Protein AF-A0A352DUD3-F1 (afdb_monomer)

Sequence (266 aa):
MLQCSGSPACMTRHDRGSGRDRESGGAMSRIIPSRPWTTSKLDDCAGHGPGSGAELFLVEGDSAAAAVGRVRDACMQAVLPMQGKPLNTTRASRRKVVEHPFFGPLTEALGTGLATDCEPRRSRYDRVLVLTDPDADGIHCGYLVLLFFHRWLRPLLDAGLVEVVRPPWGEVVIEGELLLAFSEPELAALATRARGGGGTVRRFRGLAALDADLLRETCIDPTTRRTERVSTADVAAMIELIGAVQPGQRDADHAPARAGRPARPG

Nearest PDB structures (foldseek):
  7ugw-assembly1_B  TM=8.507E-01  e=1.960E-21  Mycobacterium tuberculosis H37Rv
  9foy-assembly1_A  TM=8.151E-01  e=5.052E-21  Mycobacterium tuberculosis H37Rv
  2xcr-assembly2_S  TM=8.249E-01  e=3.467E-19  Staphylococcus aureus
  6z1a-assembly1_B  TM=9.384E-01  e=3.063E-17  Staphylococcus aureus
  5npk-assembly1_B  TM=9.160E-01  e=3.701E-17  Staphylococcus aureus subsp. aureus N315

Mean predicted aligned error: 12.09 Å

Structure (mmCIF, N/CA/C/O backbone):
data_AF-A0A352DUD3-F1
#
_entry.id   AF-A0A352DUD3-F1
#
loop_
_atom_site.group_PDB
_atom_site.id
_atom_site.type_symbol
_atom_site.label_atom_id
_atom_site.label_alt_id
_atom_site.label_comp_id
_atom_site.label_asym_id
_atom_site.label_entity_id
_atom_site.label_seq_id
_atom_site.pdbx_PDB_ins_code
_atom_site.Cartn_x
_atom_site.Cartn_y
_atom_site.Cartn_z
_atom_site.occupancy
_atom_site.B_iso_or_equiv
_atom_site.auth_seq_id
_atom_site.auth_comp_id
_atom_site.auth_asym_id
_atom_site.auth_atom_id
_atom_site.pdbx_PDB_model_num
ATOM 1 N N . MET A 1 1 ? -13.235 -37.865 8.977 1.00 37.38 1 MET A N 1
ATOM 2 C CA . MET A 1 1 ? -14.089 -38.441 7.915 1.00 37.38 1 MET A CA 1
ATOM 3 C C . MET A 1 1 ? -14.910 -37.316 7.311 1.00 37.38 1 MET A C 1
ATOM 5 O O . MET A 1 1 ? -15.393 -36.506 8.086 1.00 37.38 1 MET A O 1
ATOM 9 N N . LEU A 1 2 ? -15.050 -37.337 5.978 1.00 30.38 2 LEU A N 1
ATOM 10 C CA . LEU A 1 2 ? -15.751 -36.394 5.087 1.00 30.38 2 LEU A CA 1
ATOM 11 C C . LEU A 1 2 ? -15.119 -34.995 4.960 1.00 30.38 2 LEU A C 1
ATOM 13 O O . LEU A 1 2 ? -14.809 -34.379 5.964 1.00 30.38 2 LEU A O 1
ATOM 17 N N . GLN A 1 3 ? -14.951 -34.376 3.791 1.00 28.11 3 GLN A N 1
ATOM 18 C CA . GLN A 1 3 ? -14.850 -34.785 2.380 1.00 28.11 3 GLN A CA 1
ATOM 19 C C . GLN A 1 3 ? -14.601 -33.457 1.634 1.00 28.11 3 GLN A C 1
ATOM 21 O O . GLN A 1 3 ? -15.460 -32.583 1.663 1.00 28.11 3 GLN A O 1
ATOM 26 N N . CYS A 1 4 ? -13.443 -33.278 0.994 1.00 27.81 4 CYS A N 1
ATOM 27 C CA . CYS A 1 4 ? -13.238 -32.192 0.030 1.00 27.81 4 CYS A CA 1
ATOM 28 C C . CYS A 1 4 ? -13.632 -32.703 -1.363 1.00 27.81 4 CYS A C 1
ATOM 30 O O . CYS A 1 4 ? -12.884 -33.451 -1.987 1.00 27.81 4 CYS A O 1
ATOM 32 N N . SER A 1 5 ? -14.811 -32.316 -1.838 1.00 34.12 5 SER A N 1
ATOM 33 C CA . SER A 1 5 ? -15.170 -32.244 -3.262 1.00 34.12 5 SER A CA 1
ATOM 34 C C . SER A 1 5 ? -14.888 -30.810 -3.724 1.00 34.12 5 SER A C 1
ATOM 36 O O . SER A 1 5 ? -15.309 -29.887 -3.044 1.00 34.12 5 SER A O 1
ATOM 38 N N . GLY A 1 6 ? -14.223 -30.471 -4.818 1.00 31.22 6 GLY A N 1
ATOM 39 C CA . GLY A 1 6 ? -13.792 -31.195 -5.999 1.00 31.22 6 GLY A CA 1
ATOM 40 C C . GLY A 1 6 ? -13.763 -30.159 -7.129 1.00 31.22 6 GLY A C 1
ATOM 41 O O . GLY A 1 6 ? -14.800 -29.611 -7.486 1.00 31.22 6 GLY A O 1
ATOM 42 N N . SER A 1 7 ? -12.588 -29.861 -7.678 1.00 31.81 7 SER A N 1
ATOM 43 C CA . SER A 1 7 ? -12.440 -29.349 -9.046 1.00 31.81 7 SER A CA 1
ATOM 44 C C . SER A 1 7 ? -11.050 -29.723 -9.570 1.00 31.81 7 SER A C 1
ATOM 46 O O . SER A 1 7 ? -10.068 -29.523 -8.852 1.00 31.81 7 SER A O 1
ATOM 48 N N . PRO A 1 8 ? -10.948 -30.344 -10.760 1.00 37.34 8 PRO A N 1
ATOM 49 C CA . PRO A 1 8 ? -9.723 -30.981 -11.219 1.00 37.34 8 PRO A CA 1
ATOM 50 C C . PRO A 1 8 ? -8.966 -30.092 -12.211 1.00 37.34 8 PRO A C 1
ATOM 52 O O . PRO A 1 8 ? -9.575 -29.549 -13.125 1.00 37.34 8 PRO A O 1
ATOM 55 N N . ALA A 1 9 ? -7.641 -30.010 -12.069 1.00 31.45 9 ALA A N 1
ATOM 56 C CA . ALA A 1 9 ? -6.667 -30.156 -13.166 1.00 31.45 9 ALA A CA 1
ATOM 57 C C . ALA A 1 9 ? -5.274 -29.666 -12.735 1.00 31.45 9 ALA A C 1
ATOM 59 O O . ALA A 1 9 ? -4.759 -28.664 -13.216 1.00 31.45 9 ALA A O 1
ATOM 60 N N . CYS A 1 10 ? -4.619 -30.422 -11.859 1.00 30.09 10 CYS A N 1
ATOM 61 C CA . CYS A 1 10 ? -3.161 -30.482 -11.842 1.00 30.09 10 CYS A CA 1
ATOM 62 C C . CYS A 1 10 ? -2.785 -31.948 -11.624 1.00 30.09 10 CYS A C 1
ATOM 64 O O . CYS A 1 10 ? -2.616 -32.408 -10.499 1.00 30.09 10 CYS A O 1
ATOM 66 N N . MET A 1 11 ? -2.782 -32.726 -12.708 1.00 31.36 11 MET A N 1
ATOM 67 C CA . MET A 1 11 ? -2.233 -34.081 -12.710 1.00 31.36 11 MET A CA 1
ATOM 68 C C . MET A 1 11 ? -1.072 -34.126 -13.690 1.00 31.36 11 MET A C 1
ATOM 70 O O . MET A 1 11 ? -1.241 -34.067 -14.906 1.00 31.36 11 MET A O 1
ATOM 74 N N . THR A 1 12 ? 0.115 -34.248 -13.116 1.00 36.59 12 THR A N 1
ATOM 75 C CA . THR A 1 12 ? 1.342 -34.675 -13.768 1.00 36.59 12 THR A CA 1
ATOM 76 C C . THR A 1 12 ? 1.187 -36.114 -14.274 1.00 36.59 12 THR A C 1
ATOM 78 O O . THR A 1 12 ? 0.694 -36.991 -13.565 1.00 36.59 12 THR A O 1
ATOM 81 N N . ARG A 1 13 ? 1.618 -36.383 -15.512 1.00 30.27 13 ARG A N 1
ATOM 82 C CA . ARG A 1 13 ? 1.827 -37.747 -16.022 1.00 30.27 13 ARG A CA 1
ATOM 83 C C . ARG A 1 13 ? 3.253 -37.891 -16.549 1.00 30.27 13 ARG A C 1
ATOM 85 O O . ARG A 1 13 ? 3.640 -37.214 -17.495 1.00 30.27 13 ARG A O 1
ATOM 92 N N . HIS A 1 14 ? 3.993 -38.820 -15.951 1.00 30.09 14 HIS A N 1
ATOM 93 C CA . HIS A 1 14 ? 5.123 -39.527 -16.555 1.00 30.09 14 HIS A CA 1
ATOM 94 C C . HIS A 1 14 ? 4.596 -40.867 -17.101 1.00 30.09 14 HIS A C 1
ATOM 96 O O . HIS A 1 14 ? 3.912 -41.574 -16.368 1.00 30.09 14 HIS A O 1
ATOM 102 N N . ASP A 1 15 ? 4.857 -41.230 -18.360 1.00 31.34 15 ASP A N 1
ATOM 103 C CA . ASP A 1 15 ? 6.038 -42.011 -18.786 1.00 31.34 15 ASP A CA 1
ATOM 104 C C . ASP A 1 15 ? 5.853 -42.628 -20.204 1.00 31.34 15 ASP A C 1
ATOM 106 O O . ASP A 1 15 ? 4.768 -43.072 -20.566 1.00 31.34 15 ASP A O 1
ATOM 110 N N . ARG A 1 16 ? 6.969 -42.636 -20.950 1.00 32.47 16 ARG A N 1
ATOM 111 C CA . ARG A 1 16 ? 7.451 -43.461 -22.088 1.00 32.47 16 ARG A CA 1
ATOM 112 C C . ARG A 1 16 ? 6.567 -43.916 -23.275 1.00 32.47 16 ARG A C 1
ATOM 114 O O . ARG A 1 16 ? 5.628 -44.687 -23.138 1.00 32.47 16 ARG A O 1
ATOM 121 N N . GLY A 1 17 ? 7.082 -43.640 -24.486 1.00 27.89 17 GLY A N 1
ATOM 122 C CA . GLY A 1 17 ? 6.794 -44.383 -25.726 1.00 27.89 17 GLY A CA 1
ATOM 123 C C . GLY A 1 17 ? 7.500 -43.814 -26.970 1.00 27.89 17 GLY A C 1
ATOM 124 O O . GLY A 1 17 ? 7.268 -42.675 -27.347 1.00 27.89 17 GLY A O 1
ATOM 125 N N . SER A 1 18 ? 8.382 -44.604 -27.585 1.00 33.09 18 SER A N 1
ATOM 126 C CA . SER A 1 18 ? 9.250 -44.309 -28.739 1.00 33.09 18 SER A CA 1
ATOM 127 C C . SER A 1 18 ? 8.544 -44.266 -30.105 1.00 33.09 18 SER A C 1
ATOM 129 O O . SER A 1 18 ? 7.707 -45.121 -30.375 1.00 33.09 18 SER A O 1
ATOM 131 N N . GLY A 1 19 ? 9.017 -43.414 -31.023 1.00 28.88 19 GLY A N 1
ATOM 132 C CA . GLY A 1 19 ? 8.747 -43.527 -32.464 1.00 28.88 19 GLY A CA 1
ATOM 133 C C . GLY A 1 19 ? 9.292 -42.331 -33.252 1.00 28.88 19 GLY A C 1
ATOM 134 O O . GLY A 1 19 ? 8.923 -41.196 -32.977 1.00 28.88 19 GLY A O 1
ATOM 135 N N . ARG A 1 20 ? 10.208 -42.583 -34.195 1.00 34.03 20 ARG A N 1
ATOM 136 C CA . ARG A 1 20 ? 10.695 -41.603 -35.183 1.00 34.03 20 ARG A CA 1
ATOM 137 C C . ARG A 1 20 ? 9.612 -41.391 -36.243 1.00 34.03 20 ARG A C 1
ATOM 139 O O . ARG A 1 20 ? 9.024 -42.380 -36.657 1.00 34.03 20 ARG A O 1
ATOM 146 N N . ASP A 1 21 ? 9.412 -40.152 -36.696 1.00 29.80 21 ASP A N 1
ATOM 147 C CA . ASP A 1 21 ? 9.541 -39.782 -38.116 1.00 29.80 21 ASP A CA 1
ATOM 148 C C . ASP A 1 21 ? 9.239 -38.291 -38.392 1.00 29.80 21 ASP A C 1
ATOM 150 O O . ASP A 1 21 ? 8.187 -37.770 -38.046 1.00 29.80 21 ASP A O 1
ATOM 154 N N . ARG A 1 22 ? 10.216 -37.681 -39.080 1.00 32.12 22 ARG A N 1
ATOM 155 C CA . ARG A 1 22 ? 10.186 -36.644 -40.134 1.00 32.12 22 ARG A CA 1
ATOM 156 C C . ARG A 1 22 ? 9.623 -35.232 -39.881 1.00 32.12 22 ARG A C 1
ATOM 158 O O . ARG A 1 22 ? 8.519 -34.998 -39.415 1.00 32.12 22 ARG A O 1
ATOM 165 N N . GLU A 1 23 ? 10.470 -34.294 -40.307 1.00 37.03 23 GLU A N 1
ATOM 166 C CA . GLU A 1 23 ? 10.391 -32.836 -40.276 1.00 37.03 23 GLU A CA 1
ATOM 167 C C . GLU A 1 23 ? 9.235 -32.248 -41.093 1.00 37.03 23 GLU A C 1
ATOM 169 O O . GLU A 1 23 ? 8.946 -32.732 -42.185 1.00 37.03 23 GLU A O 1
ATOM 174 N N . SER A 1 24 ? 8.677 -31.126 -40.615 1.00 33.19 24 SER A N 1
ATOM 175 C CA . SER A 1 24 ? 8.112 -30.033 -41.431 1.00 33.19 24 SER A CA 1
ATOM 176 C C . SER A 1 24 ? 7.820 -28.783 -40.575 1.00 33.19 24 SER A C 1
ATOM 178 O O . SER A 1 24 ? 6.844 -28.745 -39.835 1.00 33.19 24 SER A O 1
ATOM 180 N N . GLY A 1 25 ? 8.682 -27.763 -40.691 1.00 34.03 25 GLY A N 1
ATOM 181 C CA . GLY A 1 25 ? 8.365 -26.322 -40.614 1.00 34.03 25 GLY A CA 1
ATOM 182 C C . GLY A 1 25 ? 7.581 -25.767 -39.415 1.00 34.03 25 GLY A C 1
ATOM 183 O O . GLY A 1 25 ? 6.441 -25.342 -39.577 1.00 34.03 25 GLY A O 1
ATOM 184 N N . GLY A 1 26 ? 8.211 -25.666 -38.240 1.00 28.50 26 GLY A N 1
ATOM 185 C CA . GLY A 1 26 ? 7.644 -24.988 -37.068 1.00 28.50 26 GLY A CA 1
ATOM 186 C C . GLY A 1 26 ? 7.984 -23.494 -36.998 1.00 28.50 26 GLY A C 1
ATOM 187 O O . GLY A 1 26 ? 9.149 -23.124 -36.856 1.00 28.50 26 GLY A O 1
ATOM 188 N N . ALA A 1 27 ? 6.966 -22.628 -37.000 1.00 39.12 27 ALA A N 1
ATOM 189 C CA . ALA A 1 27 ? 7.086 -21.272 -36.470 1.00 39.12 27 ALA A CA 1
ATOM 190 C C . ALA A 1 27 ? 7.146 -21.364 -34.936 1.00 39.12 27 ALA A C 1
ATOM 192 O O . ALA A 1 27 ? 6.124 -21.443 -34.255 1.00 39.12 27 ALA A O 1
ATOM 193 N N . MET A 1 28 ? 8.361 -21.433 -34.387 1.00 32.41 28 MET A N 1
ATOM 194 C CA . MET A 1 28 ? 8.573 -21.493 -32.944 1.00 32.41 28 MET A CA 1
ATOM 195 C C . MET A 1 28 ? 8.180 -20.161 -32.298 1.00 32.41 28 MET A C 1
ATOM 197 O O . MET A 1 28 ? 8.925 -19.181 -32.350 1.00 32.41 28 MET A O 1
ATOM 201 N N . SER A 1 29 ? 7.015 -20.144 -31.646 1.00 40.97 29 SER A N 1
ATOM 202 C CA . SER A 1 29 ? 6.743 -19.217 -30.550 1.00 40.97 29 SER A CA 1
ATOM 203 C C . SER A 1 29 ? 7.913 -19.305 -29.570 1.00 40.97 29 SER A C 1
ATOM 205 O O . SER A 1 29 ? 8.196 -20.374 -29.022 1.00 40.97 29 SER A O 1
ATOM 207 N N . ARG A 1 30 ? 8.652 -18.203 -29.405 1.00 32.22 30 ARG A N 1
ATOM 208 C CA . ARG A 1 30 ? 9.702 -18.091 -28.391 1.00 32.22 30 ARG A CA 1
ATOM 209 C C . ARG A 1 30 ? 9.032 -18.161 -27.023 1.00 32.22 30 ARG A C 1
ATOM 211 O O . ARG A 1 30 ? 8.645 -17.141 -26.462 1.00 32.22 30 ARG A O 1
ATOM 218 N N . ILE A 1 31 ? 8.918 -19.372 -26.490 1.00 42.06 31 ILE A N 1
ATOM 219 C CA . ILE A 1 31 ? 8.704 -19.607 -25.068 1.00 42.06 31 ILE A CA 1
ATOM 220 C C . ILE A 1 31 ? 9.912 -18.983 -24.369 1.00 42.06 31 ILE A C 1
ATOM 222 O O . ILE A 1 31 ? 11.031 -19.488 -24.462 1.00 42.06 31 ILE A O 1
ATOM 226 N N . ILE A 1 32 ? 9.699 -17.824 -23.750 1.00 44.66 32 ILE A N 1
ATOM 227 C CA . ILE A 1 32 ? 10.694 -17.191 -22.891 1.00 44.66 32 ILE A CA 1
ATOM 228 C C . ILE A 1 32 ? 10.876 -18.147 -21.705 1.00 44.66 32 ILE A C 1
ATOM 230 O O . ILE A 1 32 ? 9.897 -18.410 -21.005 1.00 44.66 32 ILE A O 1
ATOM 234 N N . PRO A 1 33 ? 12.074 -18.709 -21.471 1.00 33.22 33 PRO A N 1
ATOM 235 C CA . PRO A 1 33 ? 12.280 -19.592 -20.335 1.00 33.22 33 PRO A CA 1
ATOM 236 C C . PRO A 1 33 ? 12.069 -18.794 -19.044 1.00 33.22 33 PRO A C 1
ATOM 238 O O . PRO A 1 33 ? 12.743 -17.788 -18.809 1.00 33.22 33 PRO A O 1
ATOM 241 N N . SER A 1 34 ? 11.123 -19.237 -18.214 1.00 43.16 34 SER A N 1
ATOM 242 C CA . SER A 1 34 ? 10.864 -18.685 -16.887 1.00 43.16 34 SER A CA 1
ATOM 243 C C . SER A 1 34 ? 12.073 -18.958 -15.995 1.00 43.16 34 SER A C 1
ATOM 245 O O . SER A 1 34 ? 12.199 -20.028 -15.397 1.00 43.16 34 SER A O 1
ATOM 247 N N . ARG A 1 35 ? 13.002 -18.002 -15.919 1.00 39.72 35 ARG A N 1
ATOM 248 C CA . ARG A 1 35 ? 13.958 -17.965 -14.810 1.00 39.72 35 ARG A CA 1
ATOM 249 C C . ARG A 1 35 ? 13.141 -17.939 -13.510 1.00 39.72 35 ARG A C 1
ATOM 251 O O . ARG A 1 35 ? 12.201 -17.148 -13.446 1.00 39.72 35 ARG A O 1
ATOM 258 N N . PRO A 1 36 ? 13.457 -18.758 -12.492 1.00 41.94 36 PRO A N 1
ATOM 259 C CA . PRO A 1 36 ? 12.865 -18.560 -11.178 1.00 41.94 36 PRO A CA 1
ATOM 260 C C . PRO A 1 36 ? 13.246 -17.151 -10.715 1.00 41.94 36 PRO A C 1
ATOM 262 O O . PRO A 1 36 ? 14.429 -16.823 -10.596 1.00 41.94 36 PRO A O 1
ATOM 265 N N . TRP A 1 37 ? 12.241 -16.293 -10.554 1.00 45.12 37 TRP A N 1
ATOM 266 C CA . TRP A 1 37 ? 12.391 -14.905 -10.132 1.00 45.12 37 TRP A CA 1
ATOM 267 C C . TRP A 1 37 ? 12.740 -14.883 -8.646 1.00 45.12 37 TRP A C 1
ATOM 269 O O . TRP A 1 37 ? 11.889 -14.653 -7.799 1.00 45.12 37 TRP A O 1
ATOM 279 N N . THR A 1 38 ? 13.987 -15.170 -8.286 1.00 42.00 38 THR A N 1
ATOM 280 C CA . THR A 1 38 ? 14.425 -15.072 -6.890 1.00 42.00 38 THR A CA 1
ATOM 281 C C . THR A 1 38 ? 14.788 -13.626 -6.560 1.00 42.00 38 THR A C 1
ATOM 283 O O . THR A 1 38 ? 15.932 -13.326 -6.224 1.00 42.00 38 THR A O 1
ATOM 286 N N . THR A 1 39 ? 13.821 -12.711 -6.650 1.00 60.28 39 THR A N 1
ATOM 287 C CA . THR A 1 39 ? 13.878 -11.486 -5.847 1.00 60.28 39 THR A CA 1
ATOM 288 C C . THR A 1 39 ? 13.728 -11.953 -4.404 1.00 60.28 39 THR A C 1
ATOM 290 O O . THR A 1 39 ? 12.652 -12.407 -4.026 1.00 60.28 39 THR A O 1
ATOM 293 N N . SER A 1 40 ? 14.804 -11.929 -3.617 1.00 65.38 40 SER A N 1
ATOM 294 C CA . SER A 1 40 ? 14.940 -12.690 -2.358 1.00 65.38 40 SER A CA 1
ATOM 295 C C . SER A 1 40 ? 13.886 -12.424 -1.270 1.00 65.38 40 SER A C 1
ATOM 297 O O . SER A 1 40 ? 13.908 -13.097 -0.243 1.00 65.38 40 SER A O 1
ATOM 299 N N . LYS A 1 41 ? 12.973 -11.467 -1.475 1.00 85.56 41 LYS A N 1
ATOM 300 C CA . LYS A 1 41 ? 11.905 -11.098 -0.537 1.00 85.56 41 LYS A CA 1
ATOM 301 C C . LYS A 1 41 ? 10.491 -11.126 -1.116 1.00 85.56 41 LYS A C 1
ATOM 303 O O . LYS A 1 41 ? 9.553 -10.885 -0.368 1.00 85.56 41 LYS A O 1
ATOM 308 N N . LEU A 1 42 ? 10.326 -11.366 -2.416 1.00 94.88 42 LEU A N 1
ATOM 309 C CA . LEU A 1 42 ? 8.994 -11.484 -3.008 1.00 94.88 42 LEU A CA 1
ATOM 310 C C . LEU A 1 42 ? 8.382 -12.816 -2.577 1.00 94.88 42 LEU A C 1
ATOM 312 O O . LEU A 1 42 ? 8.920 -13.874 -2.902 1.00 94.88 42 LEU A O 1
ATOM 316 N N . ASP A 1 43 ? 7.255 -12.748 -1.883 1.00 95.75 43 ASP A N 1
ATOM 317 C CA . ASP A 1 43 ? 6.377 -13.889 -1.667 1.00 95.75 43 ASP A CA 1
ATOM 318 C C . ASP A 1 43 ? 5.353 -13.917 -2.810 1.00 95.75 43 ASP A C 1
ATOM 320 O O . ASP A 1 43 ? 4.320 -13.245 -2.780 1.00 95.75 43 ASP A O 1
ATOM 324 N N . ASP A 1 44 ? 5.722 -14.607 -3.888 1.00 95.69 44 ASP A N 1
ATOM 325 C CA . ASP A 1 44 ? 5.029 -14.556 -5.178 1.00 95.69 44 ASP A CA 1
ATOM 326 C C . ASP A 1 44 ? 3.677 -15.297 -5.158 1.00 95.69 44 ASP A C 1
ATOM 328 O O . ASP A 1 44 ? 3.379 -16.079 -4.245 1.00 95.69 44 ASP A O 1
ATOM 332 N N . CYS A 1 45 ? 2.840 -15.058 -6.166 1.00 95.56 45 CYS A N 1
ATOM 333 C CA . CYS A 1 45 ? 1.610 -15.814 -6.403 1.00 95.56 45 CYS A CA 1
ATOM 334 C C . CYS A 1 45 ? 1.765 -16.807 -7.565 1.00 95.56 45 CYS A C 1
ATOM 336 O O . CYS A 1 45 ? 2.690 -16.722 -8.373 1.00 95.56 45 CYS A O 1
ATOM 338 N N . ALA A 1 46 ? 0.875 -17.801 -7.629 1.00 93.56 46 ALA A N 1
ATOM 339 C CA . ALA A 1 46 ? 0.937 -18.837 -8.662 1.00 93.56 46 ALA A CA 1
ATOM 340 C C . ALA A 1 46 ? 0.462 -18.344 -10.043 1.00 93.56 46 ALA A C 1
ATOM 342 O O . ALA A 1 46 ? 0.973 -18.787 -11.071 1.00 93.56 46 ALA A O 1
ATOM 343 N N . GLY A 1 47 ? -0.538 -17.463 -10.069 1.00 92.25 47 GLY A N 1
ATOM 344 C CA . GLY A 1 47 ? -1.134 -16.888 -11.268 1.00 92.25 47 GLY A CA 1
ATOM 345 C C . GLY A 1 47 ? -0.526 -15.531 -11.602 1.00 92.25 47 GLY A C 1
ATOM 346 O O . GLY A 1 47 ? -0.415 -14.664 -10.744 1.00 92.25 47 GLY A O 1
ATOM 347 N N . HIS A 1 48 ? -0.149 -15.332 -12.863 1.00 88.94 48 HIS A N 1
ATOM 348 C CA . HIS A 1 48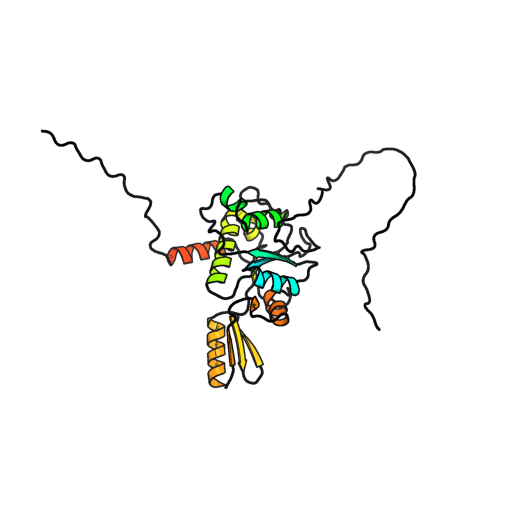 ? 0.455 -14.086 -13.326 1.00 88.94 48 HIS A CA 1
ATOM 349 C C . HIS A 1 48 ? 0.144 -13.806 -14.796 1.00 88.94 48 HIS A C 1
ATOM 351 O O . HIS A 1 48 ? -0.118 -14.717 -15.588 1.00 88.94 48 HIS A O 1
ATOM 357 N N . GLY A 1 49 ? 0.306 -12.544 -15.178 1.00 81.38 49 GLY A N 1
ATOM 358 C CA . GLY A 1 49 ? 0.202 -12.062 -16.549 1.00 81.38 49 GLY A CA 1
ATOM 359 C C . GLY A 1 49 ? -1.043 -11.205 -16.793 1.00 81.38 49 GLY A C 1
ATOM 360 O O . GLY A 1 49 ? -1.948 -11.181 -15.956 1.00 81.38 49 GLY A O 1
ATOM 361 N N . PRO A 1 50 ? -1.093 -10.494 -17.931 1.00 84.25 50 PRO A N 1
ATOM 362 C CA . PRO A 1 50 ? -2.162 -9.541 -18.207 1.00 84.25 50 PRO A CA 1
ATOM 363 C C . PRO A 1 50 ? -3.540 -10.205 -18.259 1.00 84.25 50 PRO A C 1
ATOM 365 O O . PRO A 1 50 ? -3.734 -11.181 -18.987 1.00 84.25 50 PRO A O 1
ATOM 368 N N . GLY A 1 51 ? -4.500 -9.649 -17.525 1.00 89.38 51 GLY A N 1
ATOM 369 C CA . GLY A 1 51 ? -5.878 -10.139 -17.451 1.00 89.38 51 GLY A CA 1
ATOM 370 C C . GLY A 1 51 ? -6.072 -11.363 -16.551 1.00 89.38 51 GLY A C 1
ATOM 371 O O . GLY A 1 51 ? -7.148 -11.958 -16.573 1.00 89.38 51 GLY A O 1
ATOM 372 N N . SER A 1 52 ? -5.056 -11.754 -15.778 1.00 92.88 52 SER A N 1
ATOM 373 C CA . SER A 1 52 ? -5.159 -12.847 -14.806 1.00 92.88 52 SER A CA 1
ATOM 374 C C . SER A 1 52 ? -5.968 -12.467 -13.563 1.00 92.88 52 SER A C 1
ATOM 376 O O . SER A 1 52 ? -6.536 -13.342 -12.921 1.00 92.88 52 SER A O 1
ATOM 378 N N . GLY A 1 53 ? -6.030 -11.181 -13.219 1.00 94.62 53 GLY A N 1
ATOM 379 C CA . GLY A 1 53 ? -6.500 -10.676 -11.932 1.00 94.62 53 GLY A CA 1
ATOM 380 C C . GLY A 1 53 ? -5.420 -10.676 -10.847 1.00 94.62 53 GLY A C 1
ATOM 381 O O . GLY A 1 53 ? -5.748 -10.466 -9.683 1.00 94.62 53 GLY A O 1
ATOM 382 N N . ALA A 1 54 ? -4.151 -10.929 -11.195 1.00 97.88 54 ALA A N 1
ATOM 383 C CA . ALA A 1 54 ? -3.069 -11.000 -10.219 1.00 97.88 54 ALA A CA 1
ATOM 384 C C . ALA A 1 54 ? -2.759 -9.636 -9.587 1.00 97.88 54 ALA A C 1
ATOM 386 O O . ALA A 1 54 ? -2.724 -8.604 -10.264 1.00 97.88 54 ALA A O 1
ATOM 387 N N . GLU A 1 55 ? -2.487 -9.644 -8.286 1.00 98.50 55 GLU A N 1
ATOM 388 C CA . GLU A 1 55 ? -2.287 -8.456 -7.459 1.00 98.50 55 GLU A CA 1
ATOM 389 C C . GLU A 1 55 ? -0.918 -8.518 -6.782 1.00 98.50 55 GLU A C 1
ATOM 391 O O . GLU A 1 55 ? -0.525 -9.570 -6.290 1.00 98.50 55 GLU A O 1
ATOM 396 N N . LEU A 1 56 ? -0.198 -7.400 -6.714 1.00 98.38 56 LEU A N 1
ATOM 397 C CA . LEU A 1 56 ? 1.043 -7.276 -5.948 1.00 98.38 56 LEU A CA 1
ATOM 398 C C . LEU A 1 56 ? 0.850 -6.291 -4.797 1.00 98.38 56 LEU A C 1
ATOM 400 O O . LEU A 1 56 ? 0.699 -5.095 -5.033 1.00 98.38 56 LEU A O 1
ATOM 404 N N . PHE A 1 57 ? 0.921 -6.774 -3.561 1.00 98.62 57 PHE A N 1
ATOM 405 C CA . PHE A 1 57 ? 0.917 -5.940 -2.363 1.00 98.62 57 PHE A CA 1
ATOM 406 C C . PHE A 1 57 ? 2.325 -5.445 -2.031 1.00 98.62 57 PHE A C 1
ATOM 408 O O . PHE A 1 57 ? 3.249 -6.237 -1.850 1.00 98.62 57 PHE A O 1
ATOM 415 N N . LEU A 1 58 ? 2.477 -4.131 -1.898 1.00 98.31 58 LEU A N 1
ATOM 416 C CA . LEU A 1 58 ? 3.677 -3.471 -1.392 1.00 98.31 58 LEU A CA 1
ATOM 417 C C . LEU A 1 58 ? 3.437 -3.134 0.076 1.00 98.31 58 LEU A C 1
ATOM 419 O O . LEU A 1 58 ? 2.688 -2.201 0.367 1.00 98.31 58 LEU A O 1
ATOM 423 N N . VAL A 1 59 ? 4.030 -3.914 0.980 1.00 97.25 59 VAL A N 1
ATOM 424 C CA . VAL A 1 59 ? 3.673 -3.897 2.408 1.00 97.25 59 VAL A CA 1
ATOM 425 C C . VAL A 1 59 ? 4.780 -3.291 3.256 1.00 97.25 59 VAL A C 1
ATOM 427 O O . VAL A 1 59 ? 5.946 -3.653 3.106 1.00 97.25 59 VAL A O 1
ATOM 430 N N . GLU A 1 60 ? 4.424 -2.387 4.164 1.00 94.12 60 GLU A N 1
ATOM 431 C CA . GLU A 1 60 ? 5.360 -1.774 5.110 1.00 94.12 60 GLU A CA 1
ATOM 432 C C . GLU A 1 60 ? 5.852 -2.749 6.187 1.00 94.12 60 GLU A C 1
ATOM 434 O O . GLU A 1 60 ? 5.111 -3.152 7.076 1.00 94.12 60 GLU A O 1
ATOM 439 N N . GLY A 1 61 ? 7.138 -3.101 6.133 1.00 92.00 61 GLY A N 1
ATOM 440 C CA . GLY A 1 61 ? 7.798 -3.940 7.128 1.00 92.00 61 GLY A CA 1
ATOM 441 C C . GLY A 1 61 ? 7.557 -5.446 6.960 1.00 92.00 61 GLY A C 1
ATOM 442 O O . GLY A 1 61 ? 6.509 -5.911 6.515 1.00 92.00 61 GLY A O 1
ATOM 443 N N . ASP A 1 62 ? 8.546 -6.243 7.377 1.00 92.25 62 ASP A N 1
ATOM 444 C CA . ASP A 1 62 ? 8.492 -7.709 7.253 1.00 92.25 62 ASP A CA 1
ATOM 445 C C . ASP A 1 62 ? 7.398 -8.333 8.136 1.00 92.25 62 ASP A C 1
ATOM 447 O O . ASP A 1 62 ? 6.804 -9.346 7.775 1.00 92.25 62 ASP A O 1
ATOM 451 N N . SER A 1 63 ? 7.113 -7.724 9.294 1.00 92.19 63 SER A N 1
ATOM 452 C CA . SER A 1 63 ? 6.092 -8.217 10.230 1.00 92.19 63 SER A CA 1
ATOM 453 C C . SER A 1 63 ? 4.686 -8.124 9.632 1.00 92.19 63 SER A C 1
ATOM 455 O O . SER A 1 63 ? 3.935 -9.103 9.648 1.00 92.19 63 SER A O 1
ATOM 457 N N . ALA A 1 64 ? 4.347 -6.973 9.042 1.00 94.12 64 ALA A N 1
ATOM 458 C CA . ALA A 1 64 ? 3.075 -6.797 8.354 1.00 94.12 64 ALA A CA 1
ATOM 459 C C . ALA A 1 64 ? 3.014 -7.656 7.087 1.00 94.12 64 ALA A C 1
ATOM 461 O O . ALA A 1 64 ? 2.007 -8.320 6.860 1.00 94.12 64 ALA A O 1
ATOM 462 N N . ALA A 1 65 ? 4.100 -7.736 6.310 1.00 95.50 65 ALA A N 1
ATOM 463 C CA . ALA A 1 65 ? 4.157 -8.606 5.137 1.00 95.50 65 ALA A CA 1
ATOM 464 C C . ALA A 1 65 ? 3.918 -10.082 5.495 1.00 95.50 65 ALA A C 1
ATOM 466 O O . ALA A 1 65 ? 3.174 -10.765 4.797 1.00 95.50 65 ALA A O 1
ATOM 467 N N . ALA A 1 66 ? 4.459 -10.565 6.619 1.00 94.75 66 ALA A N 1
ATOM 468 C CA . ALA A 1 66 ? 4.181 -11.910 7.116 1.00 94.75 66 ALA A CA 1
ATOM 469 C C . ALA A 1 66 ? 2.717 -12.085 7.559 1.00 94.75 66 ALA A C 1
ATOM 471 O O . ALA A 1 66 ? 2.146 -13.158 7.370 1.00 94.75 66 ALA A O 1
ATOM 472 N N . ALA A 1 67 ? 2.093 -11.056 8.144 1.00 95.62 67 ALA A N 1
ATOM 473 C CA . ALA A 1 67 ? 0.670 -11.085 8.481 1.00 95.62 67 ALA A CA 1
ATOM 474 C C . ALA A 1 67 ? -0.208 -11.165 7.225 1.00 95.62 67 ALA A C 1
ATOM 476 O O . ALA A 1 67 ? -1.076 -12.033 7.155 1.00 95.62 67 ALA A O 1
ATOM 477 N N . VAL A 1 68 ? 0.086 -10.346 6.212 1.00 97.12 68 VAL A N 1
ATOM 478 C CA . VAL A 1 68 ? -0.582 -10.377 4.904 1.00 97.12 68 VAL A CA 1
ATOM 479 C C . VAL A 1 68 ? -0.369 -11.725 4.213 1.00 97.12 68 VAL A C 1
ATOM 481 O O . VAL A 1 68 ? -1.329 -12.333 3.749 1.00 97.12 68 VAL A O 1
ATOM 484 N N . GLY A 1 69 ? 0.859 -12.248 4.221 1.00 96.12 69 GLY A N 1
ATOM 485 C CA . GLY A 1 69 ? 1.207 -13.550 3.647 1.00 96.12 69 GLY A CA 1
ATOM 486 C C . GLY A 1 69 ? 0.387 -14.714 4.209 1.00 96.12 69 GLY A C 1
ATOM 487 O O . GLY A 1 69 ? 0.073 -15.650 3.482 1.00 96.12 69 GLY A O 1
ATOM 488 N N . ARG A 1 70 ? -0.027 -14.642 5.482 1.00 96.00 70 ARG A N 1
ATOM 489 C CA . ARG A 1 70 ? -0.882 -15.664 6.112 1.00 96.00 70 ARG A CA 1
ATOM 490 C C . ARG A 1 70 ? -2.343 -15.609 5.671 1.00 96.00 70 ARG A C 1
ATOM 492 O O . ARG A 1 70 ? -3.040 -16.612 5.808 1.00 96.00 70 ARG A O 1
ATOM 499 N N . VAL A 1 71 ? -2.822 -14.457 5.203 1.00 97.19 71 VAL A N 1
ATOM 500 C CA . VAL A 1 71 ? -4.240 -14.259 4.864 1.00 97.19 71 VAL A CA 1
ATOM 501 C C . VAL A 1 71 ? -4.498 -14.069 3.370 1.00 97.19 71 VAL A C 1
ATOM 503 O O . VAL A 1 71 ? -5.646 -14.188 2.948 1.00 97.19 71 VAL A O 1
ATOM 506 N N . ARG A 1 72 ? -3.464 -13.819 2.561 1.00 97.12 72 ARG A N 1
ATOM 507 C CA . ARG A 1 72 ? -3.578 -13.659 1.105 1.00 97.12 72 ARG A CA 1
ATOM 508 C C . ARG A 1 72 ? -4.101 -14.918 0.416 1.00 97.12 72 ARG A C 1
ATOM 510 O O . ARG A 1 72 ? -3.872 -16.038 0.874 1.00 97.12 72 ARG A O 1
ATOM 517 N N . ASP A 1 73 ? -4.730 -14.732 -0.734 1.00 97.12 73 ASP A N 1
ATOM 518 C CA . ASP A 1 73 ? -4.895 -15.799 -1.714 1.00 97.12 73 ASP A CA 1
ATOM 519 C C . ASP A 1 73 ? -3.577 -15.992 -2.481 1.00 97.12 73 ASP A C 1
ATOM 521 O O . ASP A 1 73 ? -3.243 -15.224 -3.384 1.00 97.12 73 ASP A O 1
ATOM 525 N N . ALA A 1 74 ? -2.817 -17.032 -2.132 1.00 96.75 74 ALA A N 1
ATOM 526 C CA . ALA A 1 74 ? -1.530 -17.324 -2.762 1.00 96.75 74 ALA A CA 1
ATOM 527 C C . ALA A 1 74 ? -1.637 -17.675 -4.260 1.00 96.75 74 ALA A C 1
ATOM 529 O O . ALA A 1 74 ? -0.627 -17.660 -4.969 1.00 96.75 74 ALA A O 1
ATOM 530 N N . CYS A 1 75 ? -2.838 -17.967 -4.772 1.00 96.44 75 CYS A N 1
ATOM 531 C CA . CYS A 1 75 ? -3.039 -18.148 -6.203 1.00 96.44 75 CYS A CA 1
ATOM 532 C C . CYS A 1 75 ? -2.914 -16.827 -6.962 1.00 96.44 75 CYS A C 1
ATOM 534 O O . CYS A 1 75 ? -2.320 -16.830 -8.035 1.00 96.44 75 CYS A O 1
ATOM 536 N N . MET A 1 76 ? -3.400 -15.712 -6.409 1.00 97.69 76 MET A N 1
ATOM 537 C CA . MET A 1 76 ? -3.555 -14.459 -7.163 1.00 97.69 76 MET A CA 1
ATOM 538 C C . MET A 1 76 ? -2.844 -13.248 -6.556 1.00 97.69 76 MET A C 1
ATOM 540 O O . MET A 1 76 ? -2.595 -12.280 -7.264 1.00 97.69 76 MET A O 1
ATOM 544 N N . GLN A 1 77 ? -2.486 -13.271 -5.278 1.00 98.50 77 GLN A N 1
ATOM 545 C CA . GLN A 1 77 ? -2.0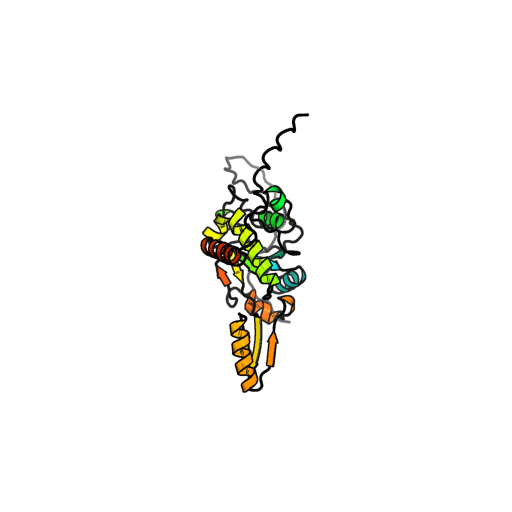10 -12.088 -4.561 1.00 98.50 77 GLN A CA 1
ATOM 546 C C . GLN A 1 77 ? -0.567 -12.278 -4.123 1.00 98.50 77 GLN A C 1
ATOM 548 O O . GLN A 1 77 ? -0.343 -13.072 -3.231 1.00 98.50 77 GLN A O 1
ATOM 553 N N . ALA A 1 78 ? 0.410 -11.586 -4.699 1.00 98.25 78 ALA A N 1
ATOM 554 C CA . ALA A 1 78 ? 1.808 -11.588 -4.264 1.00 98.25 78 ALA A CA 1
ATOM 555 C C . ALA A 1 78 ? 2.080 -10.507 -3.205 1.00 98.25 78 ALA A C 1
ATOM 557 O O . ALA A 1 78 ? 1.359 -9.513 -3.118 1.00 98.25 78 ALA A O 1
ATOM 558 N N . VAL A 1 79 ? 3.149 -10.668 -2.420 1.00 98.12 79 VAL A N 1
ATOM 559 C CA . VAL A 1 79 ? 3.559 -9.718 -1.374 1.00 98.12 79 VAL A CA 1
ATOM 560 C C . VAL A 1 79 ? 5.037 -9.373 -1.517 1.00 98.12 79 VAL A C 1
ATOM 562 O O . VAL A 1 79 ? 5.895 -10.252 -1.555 1.00 98.12 79 VAL A O 1
ATOM 565 N N . LEU A 1 80 ? 5.350 -8.078 -1.543 1.00 97.56 80 LEU A N 1
ATOM 566 C CA . LEU A 1 80 ? 6.711 -7.555 -1.500 1.00 97.56 80 LEU A CA 1
ATOM 567 C C . LEU A 1 80 ? 6.869 -6.611 -0.292 1.00 97.56 80 LEU A C 1
ATOM 569 O O . LEU A 1 80 ? 6.280 -5.525 -0.291 1.00 97.56 80 LEU A O 1
ATOM 573 N N . PRO A 1 81 ? 7.669 -6.978 0.727 1.00 96.19 81 PRO A N 1
ATOM 574 C CA . PRO A 1 81 ? 7.930 -6.107 1.865 1.00 96.19 81 PRO A CA 1
ATOM 575 C C . PRO A 1 81 ? 8.842 -4.936 1.481 1.00 96.19 81 PRO A C 1
ATOM 577 O O . PRO A 1 81 ? 9.873 -5.115 0.825 1.00 96.19 81 PRO A O 1
ATOM 580 N N . MET A 1 82 ? 8.512 -3.739 1.965 1.00 93.31 82 MET A N 1
ATOM 581 C CA . MET A 1 82 ? 9.433 -2.605 2.025 1.00 93.31 82 MET A CA 1
ATOM 582 C C . MET A 1 82 ? 10.079 -2.547 3.410 1.00 93.31 82 MET A C 1
ATOM 584 O O . MET A 1 82 ? 9.398 -2.567 4.432 1.00 93.31 82 MET A O 1
ATOM 588 N N . GLN A 1 83 ? 11.410 -2.490 3.451 1.00 84.81 83 GLN A N 1
ATOM 589 C CA . GLN A 1 83 ? 12.162 -2.380 4.699 1.00 84.81 83 GLN A CA 1
ATOM 590 C C . GLN A 1 83 ? 12.747 -0.987 4.856 1.00 84.81 83 GLN A C 1
ATOM 592 O O . GLN A 1 83 ? 13.434 -0.489 3.961 1.00 84.81 83 GLN A O 1
ATOM 597 N N . GLY A 1 84 ? 12.528 -0.409 6.036 1.00 83.50 84 GLY A N 1
ATOM 598 C CA . GLY A 1 84 ? 12.936 0.954 6.335 1.00 83.50 84 GLY A CA 1
ATOM 599 C C . GLY A 1 84 ? 12.201 1.981 5.476 1.00 83.50 84 GLY A C 1
ATOM 600 O O . GLY A 1 84 ? 11.340 1.661 4.659 1.00 83.50 84 GLY A O 1
ATOM 601 N N . LYS A 1 85 ? 12.565 3.247 5.665 1.00 88.31 85 LYS A N 1
ATOM 602 C CA . LYS A 1 85 ? 11.988 4.351 4.905 1.00 88.31 85 LYS A CA 1
ATOM 603 C C . LYS A 1 85 ? 12.441 4.270 3.439 1.00 88.31 85 LYS A C 1
ATOM 605 O O . LYS A 1 85 ? 13.653 4.309 3.204 1.00 88.31 85 LYS A O 1
ATOM 610 N N . PRO A 1 86 ? 11.522 4.192 2.455 1.00 90.75 86 PRO A N 1
ATOM 611 C CA . PRO A 1 86 ? 11.903 4.153 1.047 1.00 90.75 86 PRO A CA 1
ATOM 612 C C . PRO A 1 86 ? 12.766 5.359 0.648 1.00 90.75 86 PRO A C 1
ATOM 614 O O . PRO A 1 86 ? 12.643 6.449 1.203 1.00 90.75 86 PRO A O 1
ATOM 617 N N . LEU A 1 87 ? 13.652 5.192 -0.334 1.00 90.81 87 LEU A N 1
ATOM 618 C CA . LEU A 1 87 ? 14.418 6.308 -0.889 1.00 90.81 87 LEU A CA 1
ATOM 619 C C . LEU A 1 87 ? 13.475 7.351 -1.515 1.00 90.81 87 LEU A C 1
ATOM 621 O O . LEU A 1 87 ? 12.605 7.005 -2.307 1.00 90.81 87 LEU A O 1
ATOM 625 N N . ASN A 1 88 ? 13.697 8.643 -1.251 1.00 93.00 88 ASN A N 1
ATOM 626 C CA . ASN A 1 88 ? 13.051 9.697 -2.033 1.00 93.00 88 ASN A CA 1
ATOM 627 C C . ASN A 1 88 ? 13.634 9.719 -3.456 1.00 93.00 88 ASN A C 1
ATOM 629 O O . ASN A 1 88 ? 14.783 10.112 -3.680 1.00 93.00 88 ASN A O 1
ATOM 633 N N . THR A 1 89 ? 12.831 9.289 -4.426 1.00 92.94 89 THR A N 1
ATOM 634 C CA . THR A 1 89 ? 13.279 9.069 -5.802 1.00 92.94 89 THR A CA 1
ATOM 635 C C . THR A 1 89 ? 13.153 10.278 -6.720 1.00 92.94 89 THR A C 1
ATOM 637 O O . THR A 1 89 ? 13.592 10.185 -7.867 1.00 92.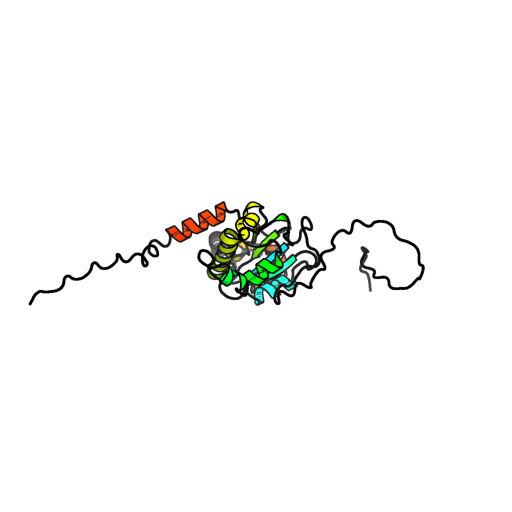94 89 THR A O 1
ATOM 640 N N . THR A 1 90 ? 12.621 11.414 -6.255 1.00 90.06 90 THR A N 1
ATOM 641 C CA . THR A 1 90 ? 12.400 12.612 -7.090 1.00 90.06 90 THR A CA 1
ATOM 642 C C . THR A 1 90 ? 13.690 13.096 -7.754 1.00 90.06 90 THR A C 1
ATOM 644 O O . THR A 1 90 ? 13.681 13.509 -8.912 1.00 90.06 90 THR A O 1
ATOM 647 N N . ARG A 1 91 ? 14.819 12.996 -7.037 1.00 88.69 91 ARG A N 1
ATOM 648 C CA . ARG A 1 91 ? 16.162 13.376 -7.518 1.00 88.69 91 ARG A CA 1
ATOM 649 C C . ARG A 1 91 ? 17.152 12.206 -7.562 1.00 88.69 91 ARG A C 1
ATOM 651 O O . ARG A 1 91 ? 18.343 12.419 -7.778 1.00 88.69 91 ARG A O 1
ATOM 658 N N . ALA A 1 92 ? 16.698 10.976 -7.321 1.00 92.19 92 ALA A N 1
ATOM 659 C CA . ALA A 1 92 ? 17.583 9.815 -7.344 1.00 92.19 92 ALA A CA 1
ATOM 660 C C . ALA A 1 92 ? 18.054 9.519 -8.777 1.00 92.19 92 ALA A C 1
ATOM 662 O O . ALA A 1 92 ? 17.340 9.771 -9.742 1.00 92.19 92 ALA A O 1
ATOM 663 N N . SER A 1 93 ? 19.260 8.975 -8.930 1.00 94.69 93 SER A N 1
ATOM 664 C CA . SER A 1 93 ? 19.725 8.474 -10.226 1.00 94.69 93 SER A CA 1
ATOM 665 C C . SER A 1 93 ? 19.152 7.080 -10.498 1.00 94.69 93 SER A C 1
ATOM 667 O O . SER A 1 93 ? 18.858 6.337 -9.561 1.00 94.69 93 SER A O 1
ATOM 669 N N . ARG A 1 94 ? 19.069 6.678 -11.777 1.00 94.50 94 ARG A N 1
ATOM 670 C CA . ARG A 1 94 ? 18.623 5.324 -12.167 1.00 94.50 94 ARG A CA 1
ATOM 671 C C . ARG A 1 94 ? 19.424 4.235 -11.448 1.00 94.50 94 ARG A C 1
ATOM 673 O O . ARG A 1 94 ? 18.846 3.272 -10.965 1.00 94.50 94 ARG A O 1
ATOM 680 N N . ARG A 1 95 ? 20.742 4.428 -11.320 1.00 94.62 95 ARG A N 1
ATOM 681 C CA . ARG A 1 95 ? 21.631 3.514 -10.591 1.00 94.62 95 ARG A CA 1
ATOM 682 C C . ARG A 1 95 ? 21.197 3.330 -9.133 1.00 94.62 95 ARG A C 1
ATOM 684 O O . ARG A 1 95 ? 21.002 2.198 -8.716 1.00 94.62 95 ARG A O 1
ATOM 691 N N . LYS A 1 96 ? 20.970 4.425 -8.394 1.00 94.62 96 LYS A N 1
ATOM 692 C CA . LYS A 1 96 ? 20.517 4.362 -6.991 1.00 94.62 96 LYS A CA 1
ATOM 693 C C . LYS A 1 96 ? 19.175 3.653 -6.840 1.00 94.62 96 LYS A C 1
ATOM 695 O O . LYS A 1 96 ? 18.966 2.975 -5.847 1.00 94.62 96 LYS A O 1
ATOM 700 N N . VAL A 1 97 ? 18.272 3.839 -7.800 1.00 94.38 97 VAL A N 1
ATOM 701 C CA . VAL A 1 97 ? 16.950 3.201 -7.808 1.00 94.38 97 VAL A CA 1
ATOM 702 C C . VAL A 1 97 ? 17.067 1.693 -8.024 1.00 94.38 97 VAL A C 1
ATOM 704 O O . VAL A 1 97 ? 16.485 0.929 -7.265 1.00 94.38 97 VAL A O 1
ATOM 707 N N . VAL A 1 98 ? 17.850 1.268 -9.018 1.00 92.81 98 VAL A N 1
ATOM 708 C CA . VAL A 1 98 ? 18.058 -0.155 -9.335 1.00 92.81 98 VAL A CA 1
ATOM 709 C C . VAL A 1 98 ? 18.808 -0.879 -8.214 1.00 92.81 98 VAL A C 1
ATOM 711 O O . VAL A 1 98 ? 18.450 -1.996 -7.868 1.00 92.81 98 VAL A O 1
ATOM 714 N N . GLU A 1 99 ? 19.813 -0.241 -7.612 1.00 93.19 99 GLU A N 1
ATOM 715 C CA . GLU A 1 99 ? 20.569 -0.800 -6.480 1.00 93.19 99 GLU A CA 1
ATOM 716 C C . GLU A 1 99 ? 19.780 -0.752 -5.153 1.00 93.19 99 GLU A C 1
ATOM 718 O O . GLU A 1 99 ? 20.221 -1.320 -4.154 1.00 93.19 99 GLU A O 1
ATOM 723 N N . HIS A 1 100 ? 18.624 -0.074 -5.105 1.00 93.69 100 HIS A N 1
ATOM 724 C CA . HIS A 1 100 ? 17.842 0.054 -3.878 1.00 93.69 100 HIS A CA 1
ATOM 725 C C . HIS A 1 100 ? 17.207 -1.293 -3.490 1.00 93.69 100 HIS A C 1
ATOM 727 O O . HIS A 1 100 ? 16.529 -1.901 -4.324 1.00 93.69 100 HIS A O 1
ATOM 733 N N . PRO A 1 101 ? 17.294 -1.718 -2.214 1.00 91.94 101 PRO A N 1
ATOM 734 C CA . PRO A 1 101 ? 16.827 -3.033 -1.758 1.00 91.94 101 PRO A CA 1
ATOM 735 C C . PRO A 1 101 ? 15.316 -3.260 -1.887 1.00 91.94 101 PRO A C 1
ATOM 737 O O . PRO A 1 101 ? 14.868 -4.394 -1.771 1.00 91.94 101 PRO A O 1
ATOM 740 N N . PHE A 1 102 ? 14.534 -2.201 -2.106 1.00 94.62 102 PHE A N 1
ATOM 741 C CA . PHE A 1 102 ? 13.099 -2.294 -2.389 1.00 94.62 102 PHE A CA 1
ATOM 742 C C . PHE A 1 102 ? 12.754 -2.013 -3.862 1.00 94.62 102 PHE A C 1
ATOM 744 O O . PHE A 1 102 ? 12.007 -2.775 -4.469 1.00 94.62 102 PHE A O 1
ATOM 751 N N . PHE A 1 103 ? 13.314 -0.961 -4.478 1.00 95.56 103 PHE A N 1
ATOM 752 C CA . PHE A 1 103 ? 12.897 -0.542 -5.824 1.00 95.56 103 PHE A CA 1
ATOM 753 C C . PHE A 1 103 ? 13.501 -1.402 -6.939 1.00 95.56 103 PHE A C 1
ATOM 755 O O . PHE A 1 103 ? 12.845 -1.595 -7.964 1.00 95.56 103 PHE A O 1
ATOM 762 N N . GLY A 1 104 ? 14.704 -1.953 -6.741 1.00 93.62 104 GLY A N 1
ATOM 763 C CA . GLY A 1 104 ? 15.279 -2.955 -7.639 1.00 93.62 104 GLY A CA 1
ATOM 764 C C . GLY A 1 104 ? 14.382 -4.194 -7.725 1.00 93.62 104 GLY A C 1
ATOM 765 O O . GLY A 1 104 ? 13.819 -4.446 -8.792 1.00 93.62 104 GLY A O 1
ATOM 766 N N . PRO A 1 105 ? 14.131 -4.888 -6.595 1.00 94.81 105 PRO A N 1
ATOM 767 C CA . PRO A 1 105 ? 13.214 -6.025 -6.549 1.00 94.81 105 PRO A CA 1
ATOM 768 C C . PRO A 1 105 ? 11.799 -5.713 -7.039 1.00 94.81 105 PRO A C 1
ATOM 770 O O . PRO A 1 105 ? 11.221 -6.533 -7.740 1.00 94.81 105 PRO A O 1
ATOM 773 N N . LEU A 1 106 ? 11.248 -4.528 -6.743 1.00 96.25 106 LEU A N 1
ATOM 774 C CA . LEU A 1 106 ? 9.946 -4.111 -7.274 1.00 96.25 106 LEU A CA 1
ATOM 775 C C . LEU A 1 106 ? 9.950 -4.038 -8.807 1.00 96.25 106 LEU A C 1
ATOM 777 O O . LEU A 1 106 ? 9.050 -4.562 -9.459 1.00 96.25 106 LEU A O 1
ATOM 781 N N . THR A 1 107 ? 10.972 -3.417 -9.395 1.00 94.75 107 THR A N 1
ATOM 782 C CA . THR A 1 107 ? 11.094 -3.298 -10.857 1.00 94.75 107 THR A CA 1
ATOM 783 C C . THR A 1 107 ? 11.239 -4.674 -11.513 1.00 94.75 107 THR A C 1
ATOM 785 O O . THR A 1 107 ? 10.627 -4.939 -12.550 1.00 94.75 107 THR A O 1
ATOM 788 N N . GLU A 1 108 ? 12.021 -5.564 -10.899 1.00 94.12 108 GLU A N 1
ATOM 789 C CA . GLU A 1 108 ? 12.185 -6.951 -11.344 1.00 94.12 108 GLU A CA 1
ATOM 790 C C . GLU A 1 108 ? 10.881 -7.750 -11.226 1.00 94.12 108 GLU A C 1
ATOM 792 O O . GLU A 1 108 ? 10.496 -8.437 -12.172 1.00 94.12 108 GLU A O 1
ATOM 797 N N . ALA A 1 109 ? 10.167 -7.616 -10.105 1.00 95.06 109 ALA A N 1
ATOM 798 C CA . ALA A 1 109 ? 8.898 -8.289 -9.858 1.00 95.06 109 ALA A CA 1
ATOM 799 C C . ALA A 1 109 ? 7.815 -7.860 -10.854 1.00 95.06 109 ALA A C 1
ATOM 801 O O . ALA A 1 109 ? 7.069 -8.709 -11.331 1.00 95.06 109 ALA A O 1
ATOM 802 N N . LEU A 1 110 ? 7.737 -6.572 -11.203 1.00 95.88 110 LEU A N 1
ATOM 803 C CA . LEU A 1 110 ? 6.756 -6.061 -12.165 1.00 95.88 110 LEU A CA 1
ATOM 804 C C . LEU A 1 110 ? 7.041 -6.529 -13.598 1.00 95.88 110 LEU A C 1
ATOM 806 O O . LEU A 1 110 ? 6.109 -6.809 -14.348 1.00 95.88 110 LEU A O 1
ATOM 810 N N . GLY A 1 111 ? 8.316 -6.606 -13.998 1.00 93.81 111 GLY A N 1
ATOM 811 C CA . GLY A 1 111 ? 8.718 -7.025 -15.348 1.00 93.81 111 GLY A CA 1
ATOM 812 C C . GLY A 1 111 ? 8.416 -6.007 -16.462 1.00 93.81 111 GLY A C 1
ATOM 813 O O . GLY A 1 111 ? 8.607 -6.305 -17.645 1.00 93.81 111 GLY A O 1
ATOM 814 N N . THR A 1 112 ? 7.987 -4.796 -16.098 1.00 95.00 112 THR A N 1
ATOM 815 C CA . THR A 1 112 ? 7.512 -3.744 -17.014 1.00 95.00 112 THR A CA 1
ATOM 816 C C . THR A 1 112 ? 8.636 -2.961 -17.684 1.00 95.00 112 THR A C 1
ATOM 818 O O . THR A 1 112 ? 8.388 -2.272 -18.664 1.00 95.00 112 THR A O 1
ATOM 821 N N . GLY A 1 113 ? 9.869 -3.040 -17.179 1.00 93.75 113 GLY A N 1
ATOM 822 C CA . GLY A 1 113 ? 10.919 -2.068 -17.506 1.00 93.75 113 GLY A CA 1
ATOM 823 C C . GLY A 1 113 ? 10.805 -0.800 -16.650 1.00 93.75 113 GLY A C 1
ATOM 824 O O . GLY A 1 113 ? 9.953 -0.721 -15.768 1.00 93.75 113 GLY A O 1
ATOM 825 N N . LEU A 1 114 ? 11.690 0.177 -16.879 1.00 94.06 114 LEU A N 1
ATOM 826 C CA . LEU A 1 114 ? 11.853 1.361 -16.024 1.00 94.06 114 LEU A CA 1
ATOM 827 C C . LEU A 1 114 ? 12.022 2.640 -16.861 1.00 94.06 114 LEU A C 1
ATOM 829 O O . LEU A 1 114 ? 12.774 2.659 -17.838 1.00 94.06 114 LEU A O 1
ATOM 833 N N . ALA A 1 115 ? 11.394 3.731 -16.423 1.00 92.69 115 ALA A N 1
ATOM 834 C CA . ALA A 1 115 ? 11.371 5.037 -17.081 1.00 92.69 115 ALA A CA 1
ATOM 835 C C . ALA A 1 115 ? 10.917 4.951 -18.545 1.00 92.69 115 ALA A C 1
ATOM 837 O O . ALA A 1 115 ? 9.785 4.563 -18.813 1.00 92.69 115 ALA A O 1
ATOM 838 N N . THR A 1 116 ? 11.790 5.310 -19.488 1.00 92.31 116 THR A N 1
ATOM 839 C CA . THR A 1 116 ? 11.502 5.306 -20.929 1.00 92.31 116 THR A CA 1
ATOM 840 C C . THR A 1 116 ? 11.181 3.919 -21.474 1.00 92.31 116 THR A C 1
ATOM 842 O O . THR A 1 116 ? 10.507 3.818 -22.490 1.00 92.31 116 THR A O 1
ATOM 845 N N . ASP A 1 117 ? 11.630 2.864 -20.791 1.00 93.50 117 ASP A N 1
ATOM 846 C CA . ASP A 1 117 ? 11.443 1.472 -21.213 1.00 93.50 117 ASP A CA 1
ATOM 847 C C . ASP A 1 117 ? 10.200 0.830 -20.569 1.00 93.50 117 ASP A C 1
ATOM 849 O O . ASP A 1 117 ? 9.982 -0.372 -20.718 1.00 93.50 117 ASP A O 1
ATOM 853 N N . CYS A 1 118 ? 9.437 1.594 -19.777 1.00 96.38 118 CYS A N 1
ATOM 854 C CA . CYS A 1 118 ? 8.296 1.091 -19.022 1.00 96.38 118 CYS A CA 1
ATOM 855 C C . CYS A 1 118 ? 7.101 0.804 -19.944 1.00 96.38 118 CYS A C 1
ATOM 857 O O . CYS A 1 118 ? 6.468 1.724 -20.455 1.00 96.38 118 CYS A O 1
ATOM 859 N N . GLU A 1 119 ? 6.738 -0.471 -20.061 1.00 95.88 119 GLU A N 1
ATOM 860 C CA . GLU A 1 119 ? 5.587 -0.966 -20.816 1.00 95.88 119 GLU A CA 1
ATOM 861 C C . GLU A 1 119 ? 4.567 -1.631 -19.869 1.00 95.88 119 GLU A C 1
ATOM 863 O O . GLU A 1 119 ? 4.793 -2.762 -19.421 1.00 95.88 119 GLU A O 1
ATOM 868 N N . PRO A 1 120 ? 3.432 -0.970 -19.563 1.00 94.75 120 PRO A N 1
ATOM 869 C CA . PRO A 1 120 ? 2.394 -1.508 -18.681 1.00 94.75 120 PRO A CA 1
ATOM 870 C C . PRO A 1 120 ? 1.843 -2.863 -19.116 1.00 94.75 120 PRO A C 1
ATOM 872 O O . PRO A 1 120 ? 1.550 -3.703 -18.270 1.00 94.75 120 PRO A O 1
ATOM 875 N N . ARG A 1 121 ? 1.751 -3.127 -20.427 1.00 94.38 121 ARG A N 1
ATOM 876 C CA . ARG A 1 121 ? 1.216 -4.399 -20.949 1.00 94.38 121 ARG A CA 1
ATOM 877 C C . ARG A 1 121 ? 2.086 -5.607 -20.611 1.00 94.38 121 ARG A C 1
ATOM 879 O O . ARG A 1 121 ? 1.636 -6.737 -20.757 1.00 94.38 121 ARG A O 1
ATOM 886 N N . ARG A 1 122 ? 3.336 -5.381 -20.198 1.00 94.62 122 ARG A N 1
ATOM 887 C CA . ARG A 1 122 ? 4.256 -6.429 -19.739 1.00 94.62 122 ARG A CA 1
ATOM 888 C C . ARG A 1 122 ? 4.161 -6.690 -18.239 1.00 94.62 122 ARG A C 1
ATOM 890 O O . ARG A 1 122 ? 4.888 -7.555 -17.755 1.00 94.62 122 ARG A O 1
ATOM 897 N N . SER A 1 123 ? 3.316 -5.949 -17.519 1.00 96.00 123 SER A N 1
ATOM 898 C CA . SER A 1 123 ? 3.141 -6.141 -16.085 1.00 96.00 123 SER A CA 1
ATOM 899 C C . SER A 1 123 ? 2.747 -7.580 -15.782 1.00 96.00 123 SER A C 1
ATOM 901 O O . SER A 1 123 ? 1.862 -8.155 -16.417 1.00 96.00 123 SER A O 1
ATOM 903 N N . ARG A 1 124 ? 3.423 -8.162 -14.793 1.00 96.12 124 ARG A N 1
ATOM 904 C CA . ARG A 1 124 ? 3.080 -9.481 -14.252 1.00 96.12 124 ARG A CA 1
ATOM 905 C C . ARG A 1 124 ? 1.795 -9.465 -13.423 1.00 96.12 124 ARG A C 1
ATOM 907 O O . ARG A 1 124 ? 1.189 -10.521 -13.259 1.00 96.12 124 ARG A O 1
ATOM 914 N N . TYR A 1 125 ? 1.393 -8.288 -12.950 1.00 97.75 125 TYR A N 1
ATOM 915 C CA . TYR A 1 125 ? 0.233 -8.075 -12.091 1.00 97.75 125 TYR A CA 1
ATOM 916 C C . TYR A 1 125 ? -0.698 -7.044 -12.723 1.00 97.75 125 TYR A C 1
ATOM 918 O O . TYR A 1 125 ? -0.238 -6.008 -13.213 1.00 97.75 125 TYR A O 1
ATOM 926 N N . ASP A 1 126 ? -1.998 -7.308 -12.678 1.00 97.06 126 ASP A N 1
ATOM 927 C CA . ASP A 1 126 ? -3.021 -6.370 -13.142 1.00 97.06 126 ASP A CA 1
ATOM 928 C C . ASP A 1 126 ? -3.253 -5.241 -12.133 1.00 97.06 126 ASP A C 1
ATOM 930 O O . ASP A 1 126 ? -3.771 -4.184 -12.492 1.00 97.06 126 ASP A O 1
ATOM 934 N N . ARG A 1 127 ? -2.866 -5.455 -10.869 1.00 98.06 127 ARG A N 1
ATOM 935 C CA . ARG A 1 127 ? -3.001 -4.474 -9.788 1.00 98.06 127 ARG A CA 1
ATOM 936 C C . ARG A 1 127 ? -1.757 -4.441 -8.914 1.00 98.06 127 ARG A C 1
ATOM 938 O O . ARG A 1 127 ? -1.197 -5.478 -8.568 1.00 98.06 127 ARG A O 1
ATOM 945 N N . VAL A 1 128 ? -1.354 -3.243 -8.515 1.00 98.50 128 VAL A N 1
ATOM 946 C CA . VAL A 1 128 ? -0.274 -2.988 -7.562 1.00 98.50 128 VAL A CA 1
ATOM 947 C C . VAL A 1 128 ? -0.855 -2.195 -6.402 1.00 98.50 128 VAL A C 1
ATOM 949 O O . VAL A 1 128 ? -1.291 -1.061 -6.573 1.00 98.50 128 VAL A O 1
ATOM 952 N N . LEU A 1 129 ? -0.881 -2.811 -5.228 1.00 98.69 129 LEU A N 1
ATOM 953 C CA . LEU A 1 129 ? -1.590 -2.343 -4.047 1.00 98.69 129 LEU A CA 1
ATOM 954 C C . LEU A 1 129 ? -0.579 -1.857 -3.009 1.00 98.69 129 LEU A C 1
ATOM 956 O O . LEU A 1 129 ? 0.159 -2.649 -2.429 1.00 98.69 129 LEU A O 1
ATOM 960 N N . VAL A 1 130 ? -0.529 -0.550 -2.771 1.00 98.44 130 VAL A N 1
ATOM 961 C CA . VAL A 1 130 ? 0.293 0.047 -1.713 1.00 98.44 130 VAL A CA 1
ATOM 962 C C . VAL A 1 130 ? -0.462 -0.076 -0.391 1.00 98.44 130 VAL A C 1
ATOM 964 O O . VAL A 1 130 ? -1.527 0.519 -0.233 1.00 98.44 130 VAL A O 1
ATOM 967 N N . LEU A 1 131 ? 0.083 -0.856 0.543 1.00 97.62 131 LEU A N 1
ATOM 968 C CA . LEU A 1 131 ? -0.506 -1.128 1.853 1.00 97.62 131 LEU A CA 1
ATOM 969 C C . LEU A 1 131 ? 0.506 -0.773 2.951 1.00 97.62 131 LEU A C 1
ATOM 971 O O . LEU A 1 131 ? 1.459 -1.507 3.209 1.00 97.62 131 LEU A O 1
ATOM 975 N N . THR A 1 132 ? 0.298 0.373 3.589 1.00 95.81 132 THR A N 1
ATOM 976 C CA . THR A 1 132 ? 1.162 0.912 4.652 1.00 95.81 132 THR A CA 1
ATOM 977 C C . THR A 1 132 ? 0.395 1.047 5.956 1.00 95.81 132 THR A C 1
ATOM 979 O O . THR A 1 132 ? -0.835 0.988 5.957 1.00 95.81 132 THR A O 1
ATOM 982 N N . ASP A 1 133 ? 1.101 1.257 7.062 1.00 93.19 133 ASP A N 1
ATOM 983 C CA . ASP A 1 133 ? 0.465 1.457 8.360 1.00 93.19 133 ASP A CA 1
ATOM 984 C C . ASP A 1 133 ? -0.398 2.744 8.373 1.00 93.19 133 ASP A C 1
ATOM 986 O O . ASP A 1 133 ? -0.075 3.724 7.689 1.00 93.19 133 ASP A O 1
ATOM 990 N N . PRO A 1 134 ? -1.518 2.780 9.134 1.00 90.50 134 PRO A N 1
ATOM 991 C CA . PRO A 1 134 ? -2.423 3.935 9.228 1.00 90.50 134 PRO A CA 1
ATOM 992 C C . PRO A 1 134 ? -1.868 5.078 10.105 1.00 90.50 134 PRO A C 1
ATOM 994 O O . PRO A 1 134 ? -2.629 5.840 10.706 1.00 90.50 134 PRO A O 1
ATOM 997 N N . ASP A 1 135 ? -0.547 5.192 10.232 1.00 89.81 135 ASP A N 1
ATOM 998 C CA . ASP A 1 135 ? 0.127 6.237 10.996 1.00 89.81 135 ASP A CA 1
ATOM 999 C C . ASP A 1 135 ? 0.915 7.204 10.093 1.00 89.81 135 ASP A C 1
ATOM 1001 O O . ASP A 1 135 ? 0.924 7.094 8.866 1.00 89.81 135 ASP A O 1
ATOM 1005 N N . ALA A 1 136 ? 1.531 8.221 10.698 1.00 89.44 136 ALA A N 1
ATOM 1006 C CA . ALA A 1 136 ? 2.226 9.264 9.949 1.00 89.44 136 ALA A CA 1
ATOM 1007 C C . ALA A 1 136 ? 3.453 8.739 9.183 1.00 89.44 136 ALA A C 1
ATOM 1009 O O . ALA A 1 136 ? 3.753 9.249 8.098 1.00 89.44 136 ALA A O 1
ATOM 1010 N N . ASP A 1 137 ? 4.150 7.742 9.732 1.00 91.25 137 ASP A N 1
ATOM 1011 C CA . ASP A 1 137 ? 5.337 7.163 9.108 1.00 91.25 137 ASP A CA 1
ATOM 1012 C C . ASP A 1 137 ? 4.936 6.278 7.927 1.00 91.25 137 ASP A C 1
ATOM 1014 O O . ASP A 1 137 ? 5.496 6.439 6.838 1.00 91.25 137 ASP A O 1
ATOM 1018 N N . GLY A 1 138 ? 3.885 5.470 8.078 1.00 92.56 138 GLY A N 1
ATOM 1019 C CA . GLY A 1 138 ? 3.353 4.652 6.996 1.00 92.56 138 GLY A CA 1
ATOM 1020 C C . GLY A 1 138 ? 2.769 5.472 5.853 1.00 92.56 138 GLY A C 1
ATOM 1021 O O . GLY A 1 138 ? 3.082 5.228 4.684 1.00 92.56 138 GLY A O 1
ATOM 1022 N N . ILE A 1 139 ? 2.030 6.543 6.161 1.00 91.81 139 ILE A N 1
ATOM 1023 C CA . ILE A 1 139 ? 1.561 7.504 5.148 1.00 91.81 139 ILE A CA 1
ATOM 1024 C C . ILE A 1 139 ? 2.746 8.115 4.383 1.00 91.81 139 ILE A C 1
ATOM 1026 O O . ILE A 1 139 ? 2.693 8.260 3.157 1.00 91.81 139 ILE A O 1
ATOM 1030 N N . HIS A 1 140 ? 3.842 8.442 5.075 1.00 92.88 140 HIS A N 1
ATOM 1031 C CA . HIS A 1 140 ? 5.055 8.943 4.433 1.00 92.88 140 HIS A CA 1
ATOM 1032 C C . HIS A 1 140 ? 5.706 7.870 3.546 1.00 92.88 140 HIS A C 1
ATOM 1034 O O . HIS A 1 140 ? 6.085 8.169 2.411 1.00 92.88 140 HIS A O 1
ATOM 1040 N N . CYS A 1 141 ? 5.838 6.630 4.025 1.00 94.88 141 CYS A N 1
ATOM 1041 C CA . CYS A 1 141 ? 6.355 5.504 3.245 1.00 94.88 141 CYS A CA 1
ATOM 1042 C C . CYS A 1 141 ? 5.549 5.314 1.953 1.00 94.88 141 CYS A C 1
ATOM 1044 O O . CYS A 1 141 ? 6.135 5.273 0.868 1.00 94.88 141 CYS A O 1
ATOM 1046 N N . GLY A 1 142 ? 4.217 5.314 2.052 1.00 96.00 142 GLY A N 1
ATOM 1047 C CA . GLY A 1 142 ? 3.311 5.224 0.909 1.00 96.00 142 GLY A CA 1
ATOM 1048 C C . GLY A 1 142 ? 3.536 6.358 -0.089 1.00 96.00 142 GLY A C 1
ATOM 1049 O O . GLY A 1 142 ? 3.702 6.108 -1.283 1.00 96.00 142 GLY A O 1
ATOM 1050 N N . TYR A 1 143 ? 3.661 7.598 0.390 1.00 96.00 143 TYR A N 1
ATOM 1051 C CA . TYR A 1 143 ? 3.975 8.742 -0.468 1.00 96.00 143 TYR A CA 1
ATOM 1052 C C . TYR A 1 143 ? 5.301 8.571 -1.232 1.00 96.00 143 TYR A C 1
ATOM 1054 O O . TYR A 1 143 ? 5.354 8.832 -2.433 1.00 96.00 143 TYR A O 1
ATOM 1062 N N . LEU A 1 144 ? 6.367 8.082 -0.590 1.00 96.50 144 LEU A N 1
ATOM 1063 C CA . LEU A 1 144 ? 7.655 7.855 -1.266 1.00 96.50 144 LEU A CA 1
ATOM 1064 C C . LEU A 1 144 ? 7.572 6.758 -2.336 1.00 96.50 144 LEU A C 1
ATOM 1066 O O . LEU A 1 144 ? 8.211 6.873 -3.384 1.00 96.50 144 LEU A O 1
ATOM 1070 N N . VAL A 1 145 ? 6.756 5.727 -2.109 1.00 97.75 145 VAL A N 1
ATOM 1071 C CA . VAL A 1 145 ? 6.453 4.708 -3.122 1.00 97.75 145 VAL A CA 1
ATOM 1072 C C . VAL A 1 145 ? 5.704 5.329 -4.306 1.00 97.75 145 VAL A C 1
ATOM 1074 O O . VAL A 1 145 ? 6.080 5.098 -5.457 1.00 97.75 145 VAL A O 1
ATOM 1077 N N . LEU A 1 146 ? 4.707 6.182 -4.056 1.00 97.88 146 LEU A N 1
ATOM 1078 C CA . LEU A 1 146 ? 3.981 6.888 -5.118 1.00 97.88 146 LEU A CA 1
ATOM 1079 C C . LEU A 1 146 ? 4.884 7.843 -5.913 1.00 97.88 146 LEU A C 1
ATOM 108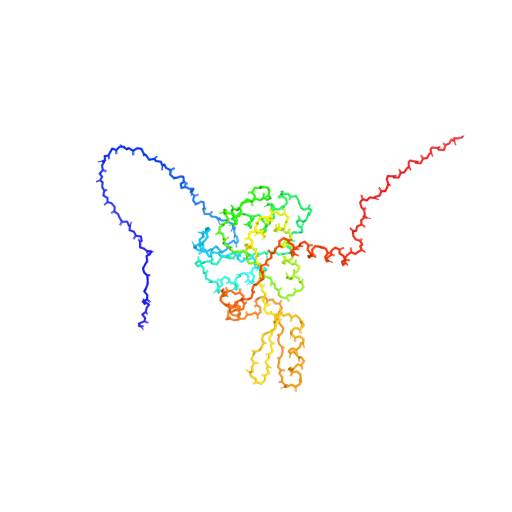1 O O . LEU A 1 146 ? 4.759 7.921 -7.136 1.00 97.88 146 LEU A O 1
ATOM 1085 N N . LEU A 1 147 ? 5.853 8.506 -5.270 1.00 97.25 147 LEU A N 1
ATOM 1086 C CA . LEU A 1 147 ? 6.872 9.301 -5.966 1.00 97.25 147 LEU A CA 1
ATOM 1087 C C . LEU A 1 147 ? 7.746 8.454 -6.895 1.00 97.25 147 LEU A C 1
ATOM 1089 O O . LEU A 1 147 ? 8.125 8.913 -7.977 1.00 97.25 147 LEU A O 1
ATOM 1093 N N . PHE A 1 148 ? 8.072 7.224 -6.495 1.00 97.88 148 PHE A N 1
ATOM 1094 C CA . PHE A 1 148 ? 8.784 6.292 -7.363 1.00 97.88 148 PHE A CA 1
ATOM 1095 C C . PHE A 1 148 ? 7.949 5.933 -8.588 1.00 97.88 148 PHE A C 1
ATOM 1097 O O . PHE A 1 148 ? 8.454 6.070 -9.705 1.00 97.88 148 PHE A O 1
ATOM 1104 N N . PHE A 1 149 ? 6.674 5.573 -8.406 1.00 98.31 149 PHE A N 1
ATOM 1105 C CA . PHE A 1 149 ? 5.775 5.323 -9.533 1.00 98.31 149 PHE A CA 1
ATOM 1106 C C . PHE A 1 149 ? 5.673 6.546 -10.442 1.00 98.31 149 PHE A C 1
ATOM 1108 O O . PHE A 1 149 ? 5.905 6.433 -11.639 1.00 98.31 149 PHE A O 1
ATOM 1115 N N . HIS A 1 150 ? 5.445 7.734 -9.889 1.00 97.31 150 HIS A N 1
ATOM 1116 C CA . HIS A 1 150 ? 5.313 8.961 -10.672 1.00 97.31 150 HIS A CA 1
ATOM 1117 C C . HIS A 1 150 ? 6.572 9.302 -11.476 1.00 97.31 150 HIS A C 1
ATOM 1119 O O . HIS A 1 150 ? 6.483 9.735 -12.625 1.00 97.31 150 HIS A O 1
ATOM 1125 N N . ARG A 1 151 ? 7.762 9.093 -10.902 1.00 95.62 151 ARG A N 1
ATOM 1126 C CA . ARG A 1 151 ? 9.026 9.429 -11.568 1.00 95.62 151 ARG A CA 1
ATOM 1127 C C . ARG A 1 151 ? 9.494 8.360 -12.554 1.00 95.62 151 ARG A C 1
ATOM 1129 O O . ARG A 1 151 ? 10.035 8.712 -13.601 1.00 95.62 151 ARG A O 1
ATOM 1136 N N . TRP A 1 152 ? 9.349 7.085 -12.205 1.00 97.06 152 TRP A N 1
ATOM 1137 C CA . TRP A 1 152 ? 10.017 5.979 -12.895 1.00 97.06 152 TRP A CA 1
ATOM 1138 C C . TRP A 1 152 ? 9.067 5.012 -13.587 1.00 97.06 152 TRP A C 1
ATOM 1140 O O . TRP A 1 152 ? 9.491 4.350 -14.527 1.00 97.06 152 TRP A O 1
ATOM 1150 N N . LEU A 1 153 ? 7.807 4.932 -13.165 1.00 97.38 153 LEU A N 1
ATOM 1151 C CA . LEU A 1 153 ? 6.811 4.002 -13.702 1.00 97.38 153 LEU A CA 1
ATOM 1152 C C . LEU A 1 153 ? 5.472 4.705 -13.971 1.00 97.38 153 LEU A C 1
ATOM 1154 O O . LEU A 1 153 ? 4.403 4.124 -13.791 1.00 97.38 153 LEU A O 1
ATOM 1158 N N . ARG A 1 154 ? 5.527 5.967 -14.420 1.00 97.12 154 ARG A N 1
ATOM 1159 C CA . ARG A 1 154 ? 4.347 6.797 -14.711 1.00 97.12 154 ARG A CA 1
ATOM 1160 C C . ARG A 1 154 ? 3.316 6.092 -15.605 1.00 97.12 154 ARG A C 1
ATOM 1162 O O . ARG A 1 154 ? 2.133 6.210 -15.303 1.00 97.12 154 ARG A O 1
ATOM 1169 N N . PRO A 1 155 ? 3.712 5.301 -16.627 1.00 97.62 155 PRO A N 1
ATOM 1170 C CA . PRO A 1 155 ? 2.750 4.544 -17.424 1.00 97.62 155 PRO A CA 1
ATOM 1171 C C . PRO A 1 155 ? 1.857 3.580 -16.622 1.00 97.62 155 PRO A C 1
ATOM 1173 O O . PRO A 1 155 ? 0.739 3.322 -17.050 1.00 97.62 155 PRO A O 1
ATOM 1176 N N . LEU A 1 156 ? 2.296 3.064 -15.464 1.00 97.94 156 LEU A N 1
ATOM 1177 C CA . LEU A 1 156 ? 1.458 2.213 -14.601 1.00 97.94 156 LEU A CA 1
ATOM 1178 C C . LEU A 1 156 ? 0.371 3.010 -13.870 1.00 97.94 156 LEU A C 1
ATOM 1180 O O . LEU A 1 156 ? -0.743 2.512 -13.717 1.00 97.94 156 LEU A O 1
ATOM 1184 N N . LEU A 1 157 ? 0.677 4.246 -13.457 1.00 97.94 157 LEU A N 1
ATOM 1185 C CA . LEU A 1 157 ? -0.318 5.172 -12.903 1.00 97.94 157 LEU A CA 1
ATOM 1186 C C . LEU A 1 157 ? -1.339 5.559 -13.976 1.00 97.94 157 LEU A C 1
ATOM 1188 O O . LEU A 1 157 ? -2.541 5.481 -13.743 1.00 97.94 157 LEU A O 1
ATOM 1192 N N . ASP A 1 158 ? -0.862 5.920 -15.170 1.00 97.12 158 ASP A N 1
ATOM 1193 C CA . ASP A 1 158 ? -1.724 6.312 -16.292 1.00 97.12 158 ASP A CA 1
ATOM 1194 C C . ASP A 1 158 ? -2.631 5.156 -16.755 1.00 97.12 158 ASP A C 1
ATOM 1196 O O . ASP A 1 158 ? -3.776 5.380 -17.143 1.00 97.12 158 ASP A O 1
ATOM 1200 N N . ALA A 1 159 ? -2.149 3.912 -16.673 1.00 96.25 159 ALA A N 1
ATOM 1201 C CA . ALA A 1 159 ? -2.932 2.716 -16.975 1.00 96.25 159 ALA A CA 1
ATOM 1202 C C . ALA A 1 159 ? -3.878 2.288 -15.829 1.00 96.25 159 ALA A C 1
ATOM 1204 O O . ALA A 1 159 ? -4.682 1.376 -16.012 1.00 96.25 159 ALA A O 1
ATOM 1205 N N . GLY A 1 160 ? -3.819 2.944 -14.663 1.00 97.06 160 GLY A N 1
ATOM 1206 C CA . GLY A 1 160 ? -4.710 2.685 -13.530 1.00 97.06 160 GLY A CA 1
ATOM 1207 C C . GLY A 1 160 ? -4.404 1.408 -12.743 1.00 97.06 160 GLY A C 1
ATOM 1208 O O . GLY A 1 160 ? -5.298 0.891 -12.073 1.00 97.06 160 GLY A O 1
ATOM 1209 N N . LEU A 1 161 ? -3.168 0.904 -12.827 1.00 97.75 161 LEU A N 1
ATOM 1210 C CA . LEU A 1 161 ? -2.734 -0.342 -12.176 1.00 97.75 161 LEU A CA 1
ATOM 1211 C C . LEU A 1 161 ? -2.373 -0.130 -10.701 1.00 97.75 161 LEU A C 1
ATOM 1213 O O . LEU A 1 161 ? -2.350 -1.091 -9.941 1.00 97.75 161 LEU A O 1
ATOM 1217 N N . VAL A 1 162 ? -2.049 1.100 -10.296 1.00 98.62 162 VAL A N 1
ATOM 1218 C CA . VAL A 1 162 ? -1.583 1.411 -8.938 1.00 98.62 162 VAL A CA 1
ATOM 1219 C C . VAL A 1 162 ? -2.746 1.894 -8.080 1.00 98.62 162 VAL A C 1
ATOM 1221 O O . VAL A 1 162 ? -3.461 2.832 -8.440 1.00 98.62 162 VAL A O 1
ATOM 1224 N N . GLU A 1 163 ? -2.906 1.279 -6.916 1.00 98.56 163 GLU A N 1
ATOM 1225 C CA . GLU A 1 163 ? -3.934 1.627 -5.942 1.00 98.56 163 GLU A CA 1
ATOM 1226 C C . GLU A 1 163 ? -3.344 1.674 -4.531 1.00 98.56 163 GLU A C 1
ATOM 1228 O O . GLU A 1 163 ? -2.344 1.021 -4.232 1.00 98.56 163 GLU A O 1
ATOM 1233 N N . VAL A 1 164 ? -3.976 2.441 -3.649 1.00 98.06 164 VAL A N 1
ATOM 1234 C CA . VAL A 1 164 ? -3.666 2.487 -2.218 1.00 98.06 164 VAL A CA 1
ATOM 1235 C C . VAL A 1 164 ? -4.775 1.769 -1.469 1.00 98.06 164 VAL A C 1
ATOM 1237 O O . VAL A 1 164 ? -5.954 2.056 -1.671 1.00 98.06 164 VAL A O 1
ATOM 1240 N N . VAL A 1 165 ? -4.400 0.842 -0.594 1.00 97.38 165 VAL A N 1
ATOM 1241 C CA . VAL A 1 165 ? -5.324 0.192 0.336 1.00 97.38 165 VAL A CA 1
ATOM 1242 C C . VAL A 1 165 ? -5.410 1.045 1.598 1.00 97.38 165 VAL A C 1
ATOM 1244 O O . VAL A 1 165 ? -4.386 1.485 2.122 1.00 97.38 165 VAL A O 1
ATOM 1247 N N . ARG A 1 166 ? -6.627 1.291 2.092 1.00 92.44 166 ARG A N 1
ATOM 1248 C CA . ARG A 1 166 ? -6.865 2.070 3.315 1.00 92.44 166 ARG A CA 1
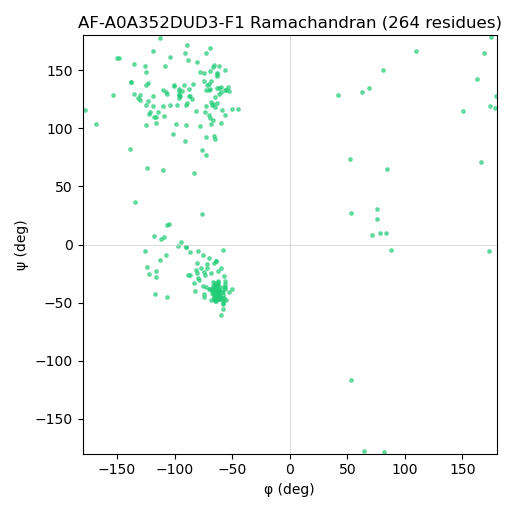ATOM 1249 C C . ARG A 1 166 ? -7.154 1.136 4.494 1.00 92.44 166 ARG A C 1
ATOM 1251 O O . ARG A 1 166 ? -8.309 0.740 4.661 1.00 92.44 166 ARG A O 1
ATOM 1258 N N . PRO A 1 167 ? -6.152 0.780 5.319 1.00 94.06 167 PRO A N 1
ATOM 1259 C CA . PRO A 1 167 ? -6.419 0.052 6.551 1.00 94.06 167 PRO A CA 1
ATOM 1260 C C . PRO A 1 167 ? -7.226 0.915 7.532 1.00 94.06 167 PRO A C 1
ATOM 1262 O O . PRO A 1 167 ? -7.153 2.150 7.483 1.00 94.06 167 PRO A O 1
ATOM 1265 N N . PRO A 1 168 ? -7.986 0.292 8.446 1.00 94.56 168 PRO A N 1
ATOM 1266 C CA . PRO A 1 168 ? -8.690 1.033 9.477 1.00 94.56 168 PRO A CA 1
ATOM 1267 C C . PRO A 1 168 ? -7.696 1.760 10.397 1.00 94.56 168 PRO A C 1
ATOM 1269 O O . PRO A 1 168 ? -6.615 1.264 10.708 1.00 94.56 168 PRO A O 1
ATOM 1272 N N . TRP A 1 169 ? -8.076 2.945 10.862 1.00 93.75 169 TRP A N 1
ATOM 1273 C CA . TRP A 1 169 ? -7.359 3.725 11.875 1.00 93.75 169 TRP A CA 1
ATOM 1274 C C . TRP A 1 169 ? -7.648 3.239 13.296 1.00 93.75 169 TRP A C 1
ATOM 1276 O O . TRP A 1 169 ? -6.859 3.455 14.220 1.00 93.75 169 TRP A O 1
ATOM 1286 N N . GLY A 1 170 ? -8.797 2.602 13.491 1.00 94.50 170 GLY A N 1
ATOM 1287 C CA . GLY A 1 170 ? -9.215 2.082 14.779 1.00 94.50 170 GLY A CA 1
ATOM 1288 C C . GLY A 1 170 ? -10.620 1.510 14.741 1.00 94.50 170 GLY A C 1
ATOM 1289 O O . GLY A 1 170 ? -11.317 1.567 13.728 1.00 94.50 170 GLY A O 1
ATOM 1290 N N . GLU A 1 171 ? -11.030 1.004 15.889 1.00 94.81 171 GLU A N 1
ATOM 1291 C CA . GLU A 1 171 ? -12.363 0.490 16.148 1.00 94.81 171 GLU A CA 1
ATOM 1292 C C . GLU A 1 171 ? -12.976 1.166 17.371 1.00 94.81 171 GLU A C 1
ATOM 1294 O O . GLU A 1 171 ? -12.285 1.628 18.289 1.00 94.81 171 GLU A O 1
ATOM 1299 N N . VAL A 1 172 ? -14.299 1.204 17.377 1.00 95.62 172 VAL A N 1
ATOM 1300 C CA . VAL A 1 172 ? -15.107 1.740 18.459 1.00 95.62 172 VAL A CA 1
ATOM 1301 C C . VAL A 1 172 ? -16.247 0.767 18.728 1.00 95.62 172 VAL A C 1
ATOM 1303 O O . VAL A 1 172 ? -16.942 0.378 17.795 1.00 95.62 172 VAL A O 1
ATOM 1306 N N . VAL A 1 173 ? -16.445 0.384 19.990 1.00 94.62 173 VAL A N 1
ATOM 1307 C CA . VAL A 1 173 ? -17.554 -0.488 20.403 1.00 94.62 173 VAL A CA 1
ATOM 1308 C C . VAL A 1 173 ? -18.550 0.323 21.218 1.00 94.62 173 VAL A C 1
ATOM 1310 O O . VAL A 1 173 ? -18.189 0.862 22.264 1.00 94.62 173 VAL A O 1
ATOM 1313 N N . ILE A 1 174 ? -19.795 0.4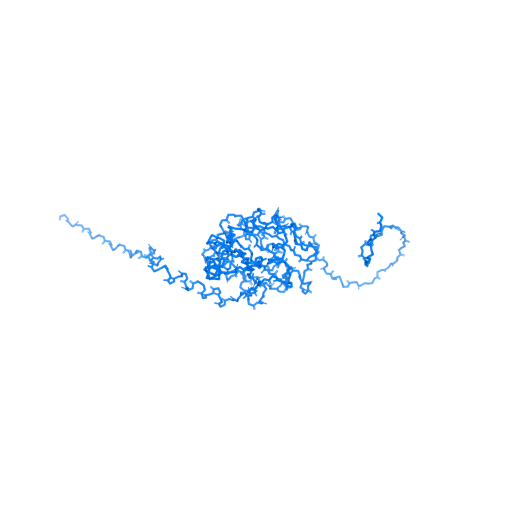21 20.752 1.00 92.94 174 ILE A N 1
ATOM 1314 C CA . ILE A 1 174 ? -20.882 1.160 21.418 1.00 92.94 174 ILE A CA 1
ATOM 1315 C C . ILE A 1 174 ? -22.086 0.234 21.495 1.00 92.94 174 ILE A C 1
ATOM 1317 O O . ILE A 1 174 ? -22.503 -0.294 20.474 1.00 92.94 174 ILE A O 1
ATOM 1321 N N . GLU A 1 175 ? -22.624 0.009 22.697 1.00 89.12 175 GLU A N 1
ATOM 1322 C CA . GLU A 1 175 ? -23.810 -0.848 22.900 1.00 89.12 175 GLU A CA 1
ATOM 1323 C C . GLU A 1 175 ? -23.675 -2.268 22.294 1.00 89.12 175 GLU A C 1
ATOM 1325 O O . GLU A 1 175 ? -24.661 -2.916 21.962 1.00 89.12 175 GLU A O 1
ATOM 1330 N N . GLY A 1 176 ? -22.441 -2.774 22.168 1.00 87.75 176 GLY A N 1
ATOM 1331 C CA . GLY A 1 176 ? -22.136 -4.083 21.574 1.00 87.75 176 GLY A CA 1
ATOM 1332 C C . GLY A 1 176 ? -21.931 -4.081 20.053 1.00 87.75 176 GLY A C 1
ATOM 1333 O O . GLY A 1 176 ? -21.531 -5.105 19.508 1.00 87.75 176 GLY A O 1
ATOM 1334 N N . GLU A 1 177 ? -22.140 -2.952 19.373 1.00 91.88 177 GLU A N 1
ATOM 1335 C CA . GLU A 1 177 ? -21.866 -2.782 17.942 1.00 91.88 177 GLU A CA 1
ATOM 1336 C C . GLU A 1 177 ? -20.404 -2.366 17.711 1.00 91.88 177 GLU A C 1
ATOM 1338 O O . GLU A 1 177 ? -19.934 -1.389 18.301 1.00 91.88 177 GLU A O 1
ATOM 1343 N N . LEU A 1 178 ? -19.688 -3.095 16.845 1.00 92.50 178 LEU A N 1
ATOM 1344 C CA . LEU A 1 178 ? -18.324 -2.776 16.415 1.00 92.50 178 LEU A CA 1
ATOM 1345 C C . LEU A 1 178 ? -18.353 -1.861 15.185 1.00 92.50 178 LEU A C 1
ATOM 1347 O O . LEU A 1 178 ? -18.867 -2.235 14.134 1.00 92.50 178 LEU A O 1
ATOM 1351 N N . LEU A 1 179 ? -17.737 -0.688 15.299 1.00 94.69 179 LEU A N 1
ATOM 1352 C CA . LEU A 1 179 ? -17.623 0.298 14.228 1.00 94.69 179 LEU A CA 1
ATOM 1353 C C . LEU A 1 179 ? -16.150 0.542 13.894 1.00 94.69 179 LEU A C 1
ATOM 1355 O O . LEU A 1 179 ? -15.354 0.861 14.776 1.00 94.69 179 LEU A O 1
ATOM 1359 N N . LEU A 1 180 ? -15.794 0.437 12.614 1.00 95.31 180 LEU A N 1
ATOM 1360 C CA . LEU A 1 180 ? -14.442 0.710 12.121 1.00 95.31 180 LEU A CA 1
ATOM 1361 C C . LEU A 1 180 ? -14.333 2.141 11.586 1.00 95.31 180 LEU A C 1
ATOM 1363 O O . LEU A 1 180 ? -15.175 2.586 10.805 1.00 95.31 180 LEU A O 1
ATOM 1367 N N . ALA A 1 181 ? -13.266 2.839 11.970 1.00 95.06 181 ALA A N 1
ATOM 1368 C CA . ALA A 1 181 ? -12.886 4.131 11.406 1.00 95.06 181 ALA A CA 1
ATOM 1369 C C . ALA A 1 181 ? -11.759 3.950 10.390 1.00 95.06 181 ALA A C 1
ATOM 1371 O O . ALA A 1 181 ? -10.784 3.260 10.681 1.00 95.06 181 ALA A O 1
ATOM 1372 N N . PHE A 1 182 ? -11.836 4.624 9.245 1.00 93.00 182 PHE A N 1
ATOM 1373 C CA . PHE A 1 182 ? -10.825 4.566 8.179 1.00 93.00 182 PHE A CA 1
ATOM 1374 C C . PHE A 1 182 ? -10.060 5.882 8.005 1.00 93.00 182 PHE A C 1
ATOM 1376 O O . PHE A 1 182 ? -9.211 6.007 7.123 1.00 93.00 182 PHE A O 1
ATOM 1383 N N . SER A 1 183 ? -10.320 6.856 8.876 1.00 91.62 183 SER A N 1
ATOM 1384 C CA . SER A 1 183 ? -9.603 8.123 8.928 1.00 91.62 183 SER A CA 1
ATOM 1385 C C . SER A 1 183 ? -9.525 8.666 10.357 1.00 91.62 183 SER A C 1
ATOM 1387 O O . SER A 1 183 ? -10.309 8.289 11.234 1.00 91.62 183 SER A O 1
ATOM 1389 N N . GLU A 1 184 ? -8.579 9.576 10.608 1.00 90.88 184 GLU A N 1
ATOM 1390 C CA . GLU A 1 184 ? -8.480 10.270 11.898 1.00 90.88 184 GLU A CA 1
ATOM 1391 C C . GLU A 1 184 ? -9.769 11.017 12.275 1.00 90.88 184 GLU A C 1
ATOM 1393 O O . GLU A 1 184 ? -10.229 10.851 13.411 1.00 90.88 184 GLU A O 1
ATOM 1398 N N . PRO A 1 185 ? -10.399 11.788 11.360 1.00 94.25 185 PRO A N 1
ATOM 1399 C CA . PRO A 1 185 ? -11.643 12.485 11.670 1.00 94.25 185 PRO A CA 1
ATOM 1400 C C . PRO A 1 185 ? -12.796 11.524 11.981 1.00 94.25 185 PRO A C 1
ATOM 1402 O O . PRO A 1 185 ? -13.564 11.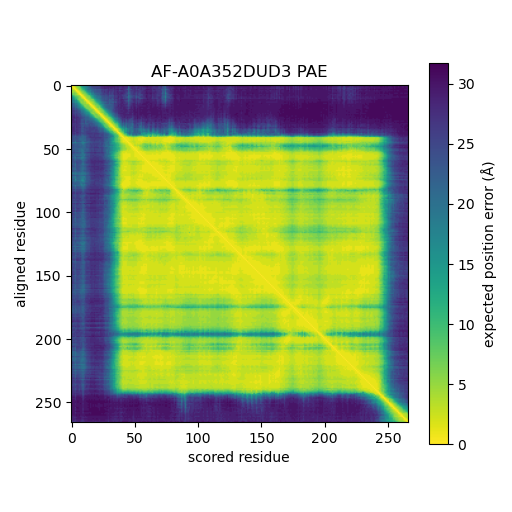784 12.907 1.00 94.25 185 PRO A O 1
ATOM 1405 N N . GLU A 1 186 ? -12.896 10.395 11.270 1.00 94.50 186 GLU A N 1
ATOM 1406 C CA . GLU A 1 186 ? -13.891 9.355 11.569 1.00 94.50 186 GLU A CA 1
ATOM 1407 C C . GLU A 1 186 ? -13.688 8.767 12.966 1.00 94.50 186 GLU A C 1
ATOM 1409 O O . GLU A 1 186 ? -14.645 8.656 13.733 1.00 94.50 186 GLU A O 1
ATOM 1414 N N . LEU A 1 187 ? -12.444 8.440 13.333 1.00 94.69 187 LEU A N 1
ATOM 1415 C CA . LEU A 1 187 ? -12.141 7.890 14.653 1.00 94.69 187 LEU A CA 1
ATOM 1416 C C . LEU A 1 187 ? -12.468 8.900 15.758 1.00 94.69 187 LEU A C 1
ATOM 1418 O O . LEU A 1 187 ? -13.046 8.526 16.778 1.00 94.69 187 LEU A O 1
ATOM 1422 N N . ALA A 1 188 ? -12.149 10.181 15.557 1.00 94.12 188 ALA A N 1
ATOM 1423 C CA . ALA A 1 188 ? -12.495 11.248 16.493 1.00 94.12 188 ALA A CA 1
ATOM 1424 C C . ALA A 1 188 ? -14.020 11.418 16.653 1.00 94.12 188 ALA A C 1
ATOM 1426 O O . ALA A 1 188 ? -14.512 11.584 17.777 1.00 94.12 188 ALA A O 1
ATOM 1427 N N . ALA A 1 189 ? -14.775 11.331 15.554 1.00 94.69 189 ALA A N 1
ATOM 1428 C CA . ALA A 1 189 ? -16.234 11.401 15.575 1.00 94.69 189 ALA A CA 1
ATOM 1429 C C . ALA A 1 189 ? -16.851 10.203 16.320 1.00 94.69 189 ALA A C 1
ATOM 1431 O O . ALA A 1 189 ? -17.650 10.393 17.242 1.00 94.69 189 ALA A O 1
ATOM 1432 N N . LEU A 1 190 ? -16.425 8.976 15.999 1.00 94.44 190 LEU A N 1
ATOM 1433 C CA . LEU A 1 190 ? -16.891 7.762 16.677 1.00 94.44 190 LEU A CA 1
ATOM 1434 C C . LEU A 1 190 ? -16.504 7.748 18.161 1.00 94.44 190 LEU A C 1
ATOM 1436 O O . LEU A 1 190 ? -17.328 7.412 19.011 1.00 94.44 190 LEU A O 1
ATOM 1440 N N . ALA A 1 191 ? -15.292 8.192 18.502 1.00 92.94 191 ALA A N 1
ATOM 1441 C CA . ALA A 1 191 ? -14.848 8.301 19.890 1.00 92.94 191 ALA A CA 1
ATOM 1442 C C . ALA A 1 191 ? -15.694 9.294 20.701 1.00 92.94 191 ALA A C 1
ATOM 1444 O O . ALA A 1 191 ? -15.936 9.083 21.890 1.00 92.94 191 ALA A O 1
ATOM 1445 N N . THR A 1 192 ? -16.174 10.371 20.074 1.00 93.19 192 THR A N 1
ATOM 1446 C CA . THR A 1 192 ? -17.081 11.329 20.723 1.00 93.19 192 THR A CA 1
ATOM 1447 C C . THR A 1 192 ? -18.431 10.685 21.034 1.00 93.19 192 THR A C 1
ATOM 1449 O O . THR A 1 192 ? -18.922 10.825 22.155 1.00 93.19 192 THR A O 1
ATOM 1452 N N . ARG A 1 193 ? -18.988 9.900 20.100 1.00 89.69 193 ARG A N 1
ATOM 1453 C CA . ARG A 1 193 ? -20.217 9.117 20.329 1.00 89.69 193 ARG A CA 1
ATOM 1454 C C . ARG A 1 193 ? -20.028 8.096 21.459 1.00 89.69 193 ARG A C 1
ATOM 1456 O O . ARG A 1 193 ? -20.876 8.001 22.341 1.00 89.69 193 ARG A O 1
ATOM 1463 N N . ALA A 1 194 ? -18.891 7.399 21.488 1.00 90.44 194 ALA A N 1
ATOM 1464 C CA . ALA A 1 194 ? -18.583 6.411 22.521 1.00 90.44 194 ALA A CA 1
ATOM 1465 C C . ALA A 1 194 ? -18.516 7.010 23.932 1.00 90.44 194 ALA A C 1
ATOM 1467 O O . ALA A 1 194 ? -19.043 6.415 24.869 1.00 90.44 194 ALA A O 1
ATOM 1468 N N . ARG A 1 195 ? -17.941 8.209 24.095 1.00 86.69 195 ARG A N 1
ATOM 1469 C CA . ARG A 1 195 ? -17.898 8.902 25.398 1.00 86.69 195 ARG A CA 1
ATOM 1470 C C . ARG A 1 195 ? -19.288 9.248 25.939 1.00 86.69 195 ARG A C 1
ATOM 1472 O O . ARG A 1 195 ? -19.463 9.260 27.151 1.00 86.69 195 ARG A O 1
ATOM 1479 N N . GLY A 1 196 ? -20.256 9.518 25.060 1.00 83.50 196 GLY A N 1
ATOM 1480 C CA . GLY A 1 196 ? -21.645 9.790 25.447 1.00 83.50 196 GLY A CA 1
ATOM 1481 C C . GLY A 1 196 ? -22.467 8.534 25.759 1.00 83.50 196 GLY A C 1
ATOM 1482 O O . GLY A 1 196 ? -23.385 8.608 26.568 1.00 83.50 196 GLY A O 1
ATOM 1483 N N . GLY A 1 197 ? -22.133 7.394 25.140 1.00 78.62 197 GLY A N 1
ATOM 1484 C CA . GLY A 1 197 ? -22.880 6.130 25.249 1.00 78.62 197 GLY A CA 1
ATOM 1485 C C . GLY A 1 197 ? -22.199 5.013 26.052 1.00 78.62 197 GLY A C 1
ATOM 1486 O O . GLY A 1 197 ? -22.693 3.893 26.054 1.00 78.62 197 GLY A O 1
ATOM 1487 N N . GLY A 1 198 ? -21.056 5.270 26.700 1.00 82.81 198 GLY A N 1
ATOM 1488 C CA . GLY A 1 198 ? -20.335 4.258 27.491 1.00 82.81 198 GLY A CA 1
ATOM 1489 C C . GLY A 1 198 ? -19.558 3.218 26.668 1.00 82.81 198 GLY A C 1
ATOM 1490 O O . GLY A 1 198 ? -19.415 2.078 27.100 1.00 82.81 198 GLY A O 1
ATOM 1491 N N . GLY A 1 199 ? -19.067 3.595 25.484 1.00 91.19 199 GLY A N 1
ATOM 1492 C CA . GLY A 1 199 ? -18.317 2.717 24.579 1.00 91.19 199 GLY A CA 1
ATOM 1493 C C . GLY A 1 199 ? -16.797 2.693 24.793 1.00 91.19 199 GLY A C 1
ATOM 1494 O O . GLY A 1 199 ? -16.234 3.512 25.524 1.00 91.19 199 GLY A O 1
ATOM 1495 N N . THR A 1 200 ? -16.113 1.779 24.102 1.00 94.06 200 THR A N 1
ATOM 1496 C CA . THR A 1 200 ? -14.642 1.670 24.080 1.00 94.06 200 THR A CA 1
ATOM 1497 C C . THR A 1 200 ? -14.072 2.108 22.733 1.00 94.06 200 THR A C 1
ATOM 1499 O O . THR A 1 200 ? -14.745 2.046 21.708 1.00 94.06 200 THR A O 1
ATOM 1502 N N . VAL A 1 201 ? -12.823 2.579 22.732 1.00 94.56 201 VAL A N 1
ATOM 1503 C CA . VAL A 1 201 ? -12.109 3.037 21.530 1.00 94.56 201 VAL A CA 1
ATOM 1504 C C . VAL A 1 201 ? -10.727 2.392 21.510 1.00 94.56 201 VAL A C 1
ATOM 1506 O O . VAL A 1 201 ? -9.968 2.546 22.469 1.00 94.56 201 VAL A O 1
ATOM 1509 N N . ARG A 1 202 ? -10.371 1.718 20.413 1.00 93.75 202 ARG A N 1
ATOM 1510 C CA . ARG A 1 202 ? -9.034 1.158 20.175 1.00 93.75 202 ARG A CA 1
ATOM 1511 C C . ARG A 1 202 ? -8.468 1.726 18.878 1.00 93.75 202 ARG A C 1
ATOM 1513 O O . ARG A 1 202 ? -9.060 1.596 17.817 1.00 93.75 202 ARG A O 1
ATOM 1520 N N . ARG A 1 203 ? -7.293 2.351 18.959 1.00 93.00 203 ARG A N 1
ATOM 1521 C CA . ARG A 1 203 ? -6.552 2.847 17.790 1.00 93.00 203 ARG A CA 1
ATOM 1522 C C . ARG A 1 203 ? -5.576 1.783 17.294 1.00 93.00 203 ARG A C 1
ATOM 1524 O O . ARG A 1 203 ? -4.862 1.191 18.106 1.00 93.00 203 ARG A O 1
ATOM 1531 N N . PHE A 1 204 ? -5.490 1.595 15.983 1.00 92.38 204 PHE A N 1
ATOM 1532 C CA . PHE A 1 204 ? -4.499 0.717 15.366 1.00 92.38 204 PHE A CA 1
ATOM 1533 C C . PHE A 1 204 ? -3.213 1.500 15.100 1.00 92.38 204 PHE A C 1
ATOM 1535 O O . PHE A 1 204 ? -3.241 2.598 14.551 1.00 92.38 204 PHE A O 1
ATOM 1542 N N . ARG A 1 205 ? -2.080 0.961 15.562 1.00 84.62 205 ARG A N 1
ATOM 1543 C CA . ARG A 1 205 ? -0.748 1.565 15.368 1.00 84.62 205 ARG A CA 1
ATOM 1544 C C . ARG A 1 205 ? 0.020 0.970 14.189 1.00 84.62 205 ARG A C 1
ATOM 1546 O O . ARG A 1 205 ? 1.145 1.368 13.961 1.00 84.62 205 ARG A O 1
ATOM 1553 N N . GLY A 1 206 ? -0.558 -0.013 13.513 1.00 88.88 206 GLY A N 1
ATOM 1554 C CA . GLY A 1 206 ? 0.068 -0.716 12.405 1.00 88.88 206 GLY A CA 1
ATOM 1555 C C . GLY A 1 206 ? -0.730 -1.953 12.023 1.00 88.88 206 GLY A C 1
ATOM 1556 O O . GLY A 1 206 ? -1.579 -2.420 12.790 1.00 88.88 206 GLY A O 1
ATOM 1557 N N . LEU A 1 207 ? -0.445 -2.497 10.848 1.00 88.44 207 LEU A N 1
ATOM 1558 C CA . LEU A 1 207 ? -1.142 -3.642 10.262 1.00 88.44 207 LEU A CA 1
ATOM 1559 C C . LEU A 1 207 ? -1.004 -4.906 11.116 1.00 88.44 207 LEU A C 1
ATOM 1561 O O . LEU A 1 207 ? -1.935 -5.698 11.208 1.00 88.44 207 LEU A O 1
ATOM 1565 N N . ALA A 1 208 ? 0.129 -5.073 11.803 1.00 83.62 208 ALA A N 1
ATOM 1566 C CA . ALA A 1 208 ? 0.363 -6.209 12.695 1.00 83.62 208 ALA A CA 1
ATOM 1567 C C . ALA A 1 208 ? -0.492 -6.181 13.981 1.00 83.62 208 ALA A C 1
ATOM 1569 O O . ALA A 1 208 ? -0.522 -7.171 14.709 1.00 83.62 208 ALA A O 1
ATOM 1570 N N . ALA A 1 209 ? -1.165 -5.062 14.283 1.00 85.94 209 ALA A N 1
ATOM 1571 C CA . ALA A 1 209 ? -2.092 -4.950 15.413 1.00 85.94 209 ALA A CA 1
ATOM 1572 C C . ALA A 1 209 ? -3.530 -5.389 15.067 1.00 85.94 209 ALA A C 1
ATOM 1574 O O . ALA A 1 209 ? -4.390 -5.425 15.955 1.00 85.94 209 ALA A O 1
ATOM 1575 N N . LEU A 1 210 ? -3.793 -5.680 13.790 1.00 91.69 210 LEU A N 1
ATOM 1576 C CA . LEU A 1 210 ? -5.041 -6.267 13.319 1.00 91.69 210 LEU A CA 1
ATOM 1577 C C . LEU A 1 210 ? -4.966 -7.785 13.499 1.00 91.69 210 LEU A C 1
ATOM 1579 O O . LEU A 1 210 ? -3.934 -8.402 13.222 1.00 91.69 210 LEU A O 1
ATOM 1583 N N . ASP A 1 211 ? -6.055 -8.393 13.959 1.00 93.69 211 ASP A N 1
ATOM 1584 C CA . ASP A 1 211 ? -6.183 -9.844 13.878 1.00 93.69 211 ASP A CA 1
ATOM 1585 C C . ASP A 1 211 ? -6.345 -10.297 12.414 1.00 93.69 211 ASP A C 1
ATOM 1587 O O . ASP A 1 211 ? -6.491 -9.492 11.489 1.00 93.69 211 ASP A O 1
ATOM 1591 N N . ALA A 1 212 ? -6.244 -11.608 12.192 1.00 95.38 212 ALA A N 1
ATOM 1592 C CA . ALA A 1 212 ? -6.219 -12.174 10.848 1.00 95.38 212 ALA A CA 1
ATOM 1593 C C . ALA A 1 212 ? -7.525 -11.936 10.075 1.00 95.38 212 ALA A C 1
ATOM 1595 O O . ALA A 1 212 ? -7.470 -11.700 8.867 1.00 95.38 212 ALA A O 1
ATOM 1596 N N . ASP A 1 213 ? -8.670 -11.982 10.754 1.00 95.56 213 ASP A N 1
ATOM 1597 C CA . ASP A 1 213 ? -9.979 -11.835 10.119 1.00 95.56 213 ASP A CA 1
ATOM 1598 C C . ASP A 1 213 ? -10.215 -10.374 9.736 1.00 95.56 213 ASP A C 1
ATOM 1600 O O . ASP A 1 213 ? -10.535 -10.085 8.582 1.00 95.56 213 ASP A O 1
ATOM 1604 N N . LEU A 1 214 ? -9.913 -9.441 10.643 1.00 95.31 214 LEU A N 1
ATOM 1605 C CA . LEU A 1 214 ? -10.003 -8.011 10.381 1.00 95.31 214 LEU A CA 1
ATOM 1606 C C . LEU A 1 214 ? -9.032 -7.571 9.279 1.00 95.31 214 LEU A C 1
ATOM 1608 O O . LEU A 1 214 ? -9.411 -6.797 8.399 1.00 95.31 214 LEU A O 1
ATOM 1612 N N . LEU A 1 215 ? -7.787 -8.064 9.286 1.00 96.62 215 LEU A N 1
ATOM 1613 C CA . LEU A 1 215 ? -6.820 -7.785 8.218 1.00 96.62 215 LEU A CA 1
ATOM 1614 C C . LEU A 1 215 ? -7.326 -8.318 6.872 1.00 96.62 215 LEU A C 1
ATOM 1616 O O . LEU A 1 215 ? -7.262 -7.603 5.869 1.00 96.62 215 LEU A O 1
ATOM 1620 N N . ARG A 1 216 ? -7.844 -9.554 6.850 1.00 97.12 216 ARG A N 1
ATOM 1621 C CA . ARG A 1 216 ? -8.405 -10.166 5.642 1.00 97.12 216 ARG A CA 1
ATOM 1622 C C . ARG A 1 216 ? -9.543 -9.315 5.090 1.00 97.12 216 ARG A C 1
ATOM 1624 O O . ARG A 1 216 ? -9.468 -8.896 3.940 1.00 97.12 216 ARG A O 1
ATOM 1631 N N . GLU A 1 217 ? -10.543 -9.030 5.913 1.00 96.44 217 GLU A N 1
ATOM 1632 C CA . GLU A 1 217 ? -11.756 -8.317 5.513 1.00 96.44 217 GLU A CA 1
ATOM 1633 C C . GLU A 1 217 ? -11.464 -6.873 5.084 1.00 96.44 217 GLU A C 1
ATOM 1635 O O . GLU A 1 217 ? -11.963 -6.404 4.064 1.00 96.44 217 GLU A O 1
ATOM 1640 N N . THR A 1 218 ? -10.631 -6.145 5.825 1.00 96.12 218 THR A N 1
ATOM 1641 C CA . THR A 1 218 ? -10.466 -4.704 5.578 1.00 96.12 218 THR A CA 1
ATOM 1642 C C . THR A 1 218 ? -9.398 -4.372 4.546 1.00 96.12 218 THR A C 1
ATOM 1644 O O . THR A 1 218 ? -9.489 -3.323 3.903 1.00 96.12 218 THR A O 1
ATOM 1647 N N . CYS A 1 219 ? -8.392 -5.236 4.374 1.00 97.19 219 CYS A N 1
ATOM 1648 C CA . CYS A 1 219 ? -7.207 -4.912 3.580 1.00 97.19 219 CYS A CA 1
ATOM 1649 C C . CYS A 1 219 ? -6.938 -5.878 2.421 1.00 97.19 219 CYS A C 1
ATOM 1651 O O . CYS A 1 219 ? -6.283 -5.470 1.464 1.00 97.19 219 CYS A O 1
ATOM 1653 N N . ILE A 1 220 ? -7.389 -7.138 2.482 1.00 97.81 220 ILE A N 1
ATOM 1654 C CA . ILE A 1 220 ? -6.894 -8.195 1.579 1.00 97.81 220 ILE A CA 1
ATOM 1655 C C . ILE A 1 220 ? -7.970 -8.762 0.665 1.00 97.81 220 ILE A C 1
ATOM 1657 O O . ILE A 1 220 ? -7.699 -8.944 -0.521 1.00 97.81 220 ILE A O 1
ATOM 1661 N N . ASP A 1 221 ? -9.177 -9.012 1.157 1.00 97.69 221 ASP A N 1
ATOM 1662 C CA . ASP A 1 221 ? -10.269 -9.543 0.346 1.00 97.69 221 ASP A CA 1
ATOM 1663 C C . ASP A 1 221 ? -10.718 -8.487 -0.687 1.00 97.69 221 ASP A C 1
ATOM 1665 O O . ASP A 1 221 ? -11.126 -7.387 -0.302 1.00 97.69 221 ASP A O 1
ATOM 1669 N N . PRO A 1 222 ? -10.632 -8.777 -2.002 1.00 96.44 222 PRO A N 1
ATOM 1670 C CA . PRO A 1 222 ? -10.995 -7.830 -3.054 1.00 96.44 222 PRO A CA 1
ATOM 1671 C C . PRO A 1 222 ? -12.448 -7.346 -3.008 1.00 96.44 222 PRO A C 1
ATOM 1673 O O . PRO A 1 222 ? -12.749 -6.319 -3.615 1.00 96.44 222 PRO A O 1
ATOM 1676 N N . THR A 1 223 ? -13.342 -8.085 -2.346 1.00 96.62 223 THR A N 1
ATOM 1677 C CA . THR A 1 223 ? -14.779 -7.787 -2.287 1.00 96.62 223 THR A CA 1
ATOM 1678 C C . THR A 1 223 ? -15.149 -6.824 -1.161 1.00 96.62 223 THR A C 1
ATOM 1680 O O . THR A 1 223 ? -16.139 -6.104 -1.286 1.00 96.62 223 THR A O 1
ATOM 1683 N N . THR A 1 224 ? -14.355 -6.776 -0.090 1.00 96.19 224 THR A N 1
ATOM 1684 C CA . THR A 1 224 ? -14.661 -5.998 1.123 1.00 96.19 224 THR A CA 1
ATOM 1685 C C . THR A 1 224 ? -13.669 -4.869 1.390 1.00 96.19 224 THR A C 1
ATOM 1687 O O . THR A 1 224 ? -14.041 -3.855 1.987 1.00 96.19 224 THR A O 1
ATOM 1690 N N . ARG A 1 225 ? -12.411 -5.003 0.950 1.00 95.69 225 ARG A N 1
ATOM 1691 C CA . ARG A 1 225 ? -11.371 -4.001 1.217 1.00 95.69 225 ARG A CA 1
ATOM 1692 C C . ARG A 1 225 ? -11.651 -2.671 0.518 1.00 95.69 225 ARG A C 1
ATOM 1694 O O . ARG A 1 225 ? -12.225 -2.616 -0.570 1.00 95.69 225 ARG A O 1
ATOM 1701 N N . ARG A 1 226 ? -11.149 -1.583 1.102 1.00 92.69 226 ARG A N 1
ATOM 1702 C CA . ARG A 1 226 ? -11.245 -0.236 0.519 1.00 92.69 226 ARG A CA 1
ATOM 1703 C C . ARG A 1 226 ? -9.960 0.117 -0.219 1.00 92.69 226 ARG A C 1
ATOM 1705 O O . ARG A 1 226 ? -8.893 0.172 0.397 1.00 92.69 226 ARG A O 1
ATOM 1712 N N . THR A 1 227 ? -10.067 0.381 -1.521 1.00 95.44 227 THR A N 1
ATOM 1713 C CA . THR A 1 227 ? -8.940 0.848 -2.336 1.00 95.44 227 THR A CA 1
ATOM 1714 C C . THR A 1 227 ? -9.248 2.153 -3.058 1.00 95.44 227 THR A C 1
ATOM 1716 O O . THR A 1 227 ? -10.383 2.433 -3.438 1.00 95.44 227 THR A O 1
ATOM 1719 N N . GLU A 1 228 ? -8.207 2.956 -3.249 1.00 95.62 228 GLU A N 1
ATOM 1720 C CA . GLU A 1 228 ? -8.232 4.184 -4.038 1.00 95.62 228 GLU A CA 1
ATOM 1721 C C . GLU A 1 228 ? -7.240 4.038 -5.190 1.00 95.62 228 GLU A C 1
ATOM 1723 O O . GLU A 1 228 ? -6.040 3.860 -4.968 1.00 95.62 228 GLU A O 1
ATOM 1728 N N . ARG A 1 229 ? -7.724 4.109 -6.433 1.00 97.38 229 ARG A N 1
ATOM 1729 C CA . ARG A 1 229 ? -6.841 4.146 -7.602 1.00 97.38 229 ARG A CA 1
ATOM 1730 C C . ARG A 1 229 ? -6.103 5.478 -7.634 1.00 97.38 229 ARG A C 1
ATOM 1732 O O . ARG A 1 229 ? -6.727 6.524 -7.495 1.00 97.38 229 ARG A O 1
ATOM 1739 N N . VAL A 1 230 ? -4.796 5.428 -7.867 1.00 97.88 230 VAL A N 1
ATOM 1740 C CA . VAL A 1 230 ? -3.949 6.621 -7.896 1.00 97.88 230 VAL A CA 1
ATOM 1741 C C . VAL A 1 230 ? -3.603 6.973 -9.334 1.00 97.88 230 VAL A C 1
ATOM 1743 O O . VAL A 1 230 ? -2.980 6.186 -10.047 1.00 97.88 230 VAL A O 1
ATOM 1746 N N . SER A 1 231 ? -3.981 8.175 -9.760 1.00 97.12 231 SER A N 1
ATOM 1747 C CA . SER A 1 231 ? -3.582 8.734 -11.046 1.00 97.12 231 SER A CA 1
ATOM 1748 C C . SER A 1 231 ? -2.294 9.549 -10.931 1.00 97.12 231 SER A C 1
ATOM 1750 O O . SER A 1 231 ? -1.872 9.985 -9.857 1.00 97.12 231 SER A O 1
ATOM 1752 N N . THR A 1 232 ? -1.674 9.838 -12.074 1.00 96.25 232 THR A N 1
ATOM 1753 C CA . THR A 1 232 ? -0.546 10.773 -12.129 1.00 96.25 232 THR A CA 1
ATOM 1754 C C . THR A 1 232 ? -0.913 12.157 -11.580 1.00 96.25 232 THR A C 1
ATOM 1756 O O . THR A 1 232 ? -0.065 12.798 -10.957 1.00 96.25 232 THR A O 1
ATOM 1759 N N . ALA A 1 233 ? -2.147 12.620 -11.815 1.00 96.38 233 ALA A N 1
ATOM 1760 C CA . ALA A 1 233 ? -2.615 13.922 -11.347 1.00 96.38 233 ALA A CA 1
ATOM 1761 C C . ALA A 1 233 ? -2.709 13.969 -9.816 1.00 96.38 233 ALA A C 1
ATOM 1763 O O . ALA A 1 233 ? -2.284 14.955 -9.218 1.00 96.38 233 ALA A O 1
ATOM 1764 N N . ASP A 1 234 ? -3.157 12.880 -9.186 1.00 96.31 234 ASP A N 1
ATOM 1765 C CA . ASP A 1 234 ? -3.226 12.780 -7.725 1.00 96.31 234 ASP A CA 1
ATOM 1766 C C . ASP A 1 234 ? -1.833 12.913 -7.104 1.00 96.31 234 ASP A C 1
ATOM 1768 O O . ASP A 1 234 ? -1.629 13.713 -6.192 1.00 96.31 234 ASP A O 1
ATOM 1772 N N . VAL A 1 235 ? -0.834 12.200 -7.643 1.00 96.56 235 VAL A N 1
ATOM 1773 C CA . VAL A 1 235 ? 0.545 12.302 -7.132 1.00 96.56 235 VAL A CA 1
ATOM 1774 C C . VAL A 1 235 ? 1.135 13.694 -7.378 1.00 96.56 235 VAL A C 1
ATOM 1776 O O . VAL A 1 235 ? 1.843 14.215 -6.517 1.00 96.56 235 VAL A O 1
ATOM 1779 N N . ALA A 1 236 ? 0.832 14.329 -8.515 1.00 95.00 236 ALA A N 1
ATOM 1780 C CA . ALA A 1 236 ? 1.263 15.700 -8.787 1.00 95.00 236 ALA A CA 1
ATOM 1781 C C . ALA A 1 236 ? 0.682 16.693 -7.763 1.00 95.00 236 ALA A C 1
ATOM 1783 O O . ALA A 1 236 ? 1.430 17.494 -7.203 1.00 95.00 236 ALA A O 1
ATOM 1784 N N . ALA A 1 237 ? -0.609 16.579 -7.439 1.00 94.88 237 ALA A N 1
ATOM 1785 C CA . ALA A 1 237 ? -1.250 17.393 -6.408 1.00 94.88 237 ALA A CA 1
ATOM 1786 C C . ALA A 1 237 ? -0.638 17.155 -5.014 1.00 94.88 237 ALA A C 1
ATOM 1788 O O . ALA A 1 237 ? -0.413 18.104 -4.262 1.00 94.88 237 ALA A O 1
ATOM 1789 N N . MET A 1 238 ? -0.294 15.905 -4.673 1.00 93.25 238 MET A N 1
ATOM 1790 C CA . MET A 1 238 ? 0.416 15.589 -3.423 1.00 93.25 238 MET A CA 1
ATOM 1791 C C . MET A 1 238 ? 1.798 16.261 -3.359 1.00 93.25 238 MET A C 1
ATOM 1793 O O . MET A 1 238 ? 2.172 16.801 -2.314 1.00 93.25 238 MET A O 1
ATOM 1797 N N . ILE A 1 239 ? 2.548 16.260 -4.469 1.00 92.94 239 ILE A N 1
ATOM 1798 C CA . ILE A 1 239 ? 3.853 16.934 -4.572 1.00 92.94 239 ILE A CA 1
ATOM 1799 C C . ILE A 1 239 ? 3.702 18.439 -4.337 1.00 92.94 239 ILE A C 1
ATOM 1801 O O . ILE A 1 239 ? 4.490 19.020 -3.588 1.00 92.94 239 ILE A O 1
ATOM 1805 N N . GLU A 1 240 ? 2.706 19.071 -4.959 1.00 90.62 240 GLU A N 1
ATOM 1806 C CA . GLU A 1 240 ? 2.433 20.500 -4.791 1.00 90.62 240 GLU A CA 1
ATOM 1807 C C . GLU A 1 240 ? 2.060 20.838 -3.350 1.00 90.62 240 GLU A C 1
ATOM 1809 O O . GLU A 1 240 ? 2.640 21.760 -2.778 1.00 90.62 240 GLU A O 1
ATOM 1814 N N . LEU A 1 241 ? 1.166 20.058 -2.738 1.00 88.69 241 LEU A N 1
ATOM 1815 C CA . LEU A 1 241 ? 0.747 20.245 -1.351 1.00 88.69 241 LEU A CA 1
ATOM 1816 C C . LEU A 1 241 ? 1.946 20.188 -0.395 1.00 88.69 241 LEU A C 1
ATOM 1818 O O . LEU A 1 241 ? 2.157 21.101 0.400 1.00 88.69 241 LEU A O 1
ATOM 1822 N N . ILE A 1 242 ? 2.782 19.154 -0.504 1.00 84.06 242 ILE A N 1
ATOM 1823 C CA . ILE A 1 242 ? 3.963 18.999 0.358 1.00 84.06 242 ILE A CA 1
ATOM 1824 C C . ILE A 1 242 ? 5.007 20.085 0.062 1.00 84.06 242 ILE A C 1
ATOM 1826 O O . ILE A 1 242 ? 5.625 20.625 0.981 1.00 84.06 242 ILE A O 1
ATOM 1830 N N . GLY A 1 243 ? 5.182 20.450 -1.211 1.00 78.62 243 GLY A N 1
ATOM 1831 C CA . GLY A 1 243 ? 6.068 21.534 -1.634 1.00 78.62 243 GLY A CA 1
ATOM 1832 C C . GLY A 1 243 ? 5.599 22.932 -1.210 1.00 78.62 243 GLY A C 1
ATOM 1833 O O . GLY A 1 243 ? 6.433 23.834 -1.096 1.00 78.62 243 GLY A O 1
ATOM 1834 N N . ALA A 1 244 ? 4.298 23.120 -0.975 1.00 69.00 244 ALA A N 1
ATOM 1835 C CA . ALA A 1 244 ? 3.697 24.341 -0.441 1.00 69.00 244 ALA A CA 1
ATOM 1836 C C . ALA A 1 244 ? 3.775 24.407 1.093 1.00 69.00 244 ALA A C 1
ATOM 1838 O O . ALA A 1 244 ? 3.974 25.485 1.644 1.00 69.00 244 ALA A O 1
ATOM 1839 N N . VAL A 1 245 ? 3.691 23.260 1.778 1.00 59.50 245 VAL A N 1
ATOM 1840 C CA . VAL A 1 245 ? 3.855 23.138 3.242 1.00 59.50 245 VAL A CA 1
ATOM 1841 C C . VAL A 1 245 ? 5.318 23.325 3.685 1.00 59.50 245 VAL A C 1
ATOM 1843 O O . VAL A 1 245 ? 5.577 23.622 4.848 1.00 59.50 245 VAL A O 1
ATOM 1846 N N . GLN A 1 246 ? 6.285 23.230 2.764 1.00 48.56 246 GLN A N 1
ATOM 1847 C CA . GLN A 1 246 ? 7.712 23.487 3.012 1.00 48.56 246 GLN A CA 1
ATOM 1848 C C . GLN A 1 246 ? 8.212 24.785 2.330 1.00 48.56 246 GLN A C 1
ATOM 1850 O O . GLN A 1 246 ? 9.083 24.719 1.450 1.00 48.56 246 G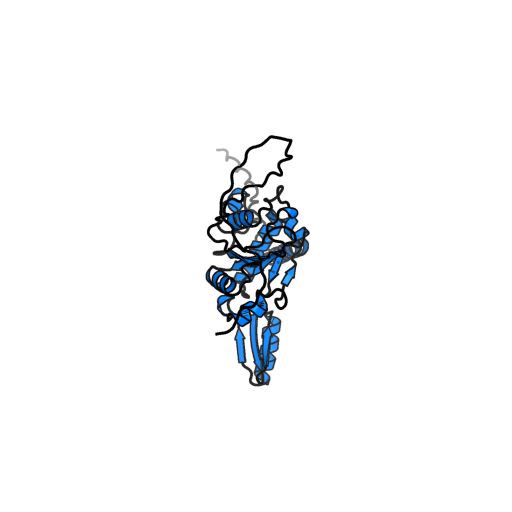LN A O 1
ATOM 1855 N N . PRO A 1 247 ? 7.721 25.989 2.695 1.00 42.91 247 PRO A N 1
ATOM 1856 C CA . PRO A 1 247 ? 8.277 27.238 2.186 1.00 42.91 247 PRO A CA 1
ATOM 1857 C C . PRO A 1 247 ? 9.604 27.524 2.912 1.00 42.91 247 PRO A C 1
ATOM 1859 O O . PRO A 1 247 ? 9.650 28.251 3.897 1.00 42.91 247 PRO A O 1
ATOM 1862 N N . GLY A 1 248 ? 10.694 26.895 2.466 1.00 45.72 248 GLY A N 1
ATOM 1863 C CA . GL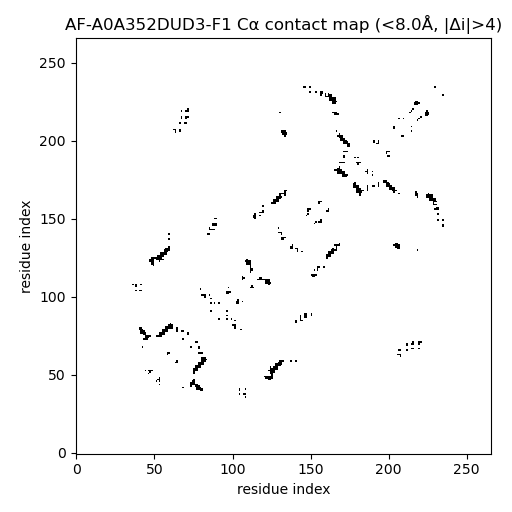Y A 1 248 ? 12.022 27.119 3.061 1.00 45.72 248 GLY A CA 1
ATOM 1864 C C . GLY A 1 248 ? 13.163 26.217 2.582 1.00 45.72 248 GLY A C 1
ATOM 1865 O O . GLY A 1 248 ? 14.307 26.442 2.956 1.00 45.72 248 GLY A O 1
ATOM 1866 N N . GLN A 1 249 ? 12.894 25.210 1.746 1.00 48.03 249 GLN A N 1
ATOM 1867 C CA . GLN A 1 249 ? 13.929 24.355 1.131 1.00 48.03 249 GLN A CA 1
ATOM 1868 C C . GLN A 1 249 ? 14.168 24.679 -0.357 1.00 48.03 249 GLN A C 1
ATOM 1870 O O . GLN A 1 249 ? 14.745 23.877 -1.094 1.00 48.03 249 GLN A O 1
ATOM 1875 N N . ARG A 1 250 ? 13.726 25.855 -0.818 1.00 49.28 250 ARG A N 1
ATOM 1876 C CA . ARG A 1 250 ? 14.178 26.432 -2.089 1.00 49.28 250 ARG A CA 1
ATOM 1877 C C . ARG A 1 250 ? 15.302 27.418 -1.759 1.00 49.28 250 ARG A C 1
ATOM 1879 O O . ARG A 1 250 ? 15.119 28.280 -0.909 1.00 49.28 250 ARG A O 1
ATOM 1886 N N . ASP A 1 251 ? 16.440 27.217 -2.418 1.00 46.34 251 ASP A N 1
ATOM 1887 C CA . ASP A 1 251 ? 17.595 28.122 -2.508 1.00 46.34 251 ASP A CA 1
ATOM 1888 C C . ASP A 1 251 ? 18.634 28.083 -1.369 1.00 46.34 251 ASP A C 1
ATOM 1890 O O . ASP A 1 251 ? 18.895 29.072 -0.694 1.00 46.34 251 ASP A O 1
ATOM 1894 N N . ALA A 1 252 ? 19.329 26.946 -1.228 1.00 42.97 252 ALA A N 1
ATOM 1895 C CA . ALA A 1 252 ? 20.682 26.912 -0.644 1.00 42.97 252 ALA A CA 1
ATOM 1896 C C . ALA A 1 252 ? 21.802 26.640 -1.679 1.00 42.97 252 ALA A C 1
ATOM 1898 O O . ALA A 1 252 ? 22.971 26.843 -1.367 1.00 42.97 252 ALA A O 1
ATOM 1899 N N . ASP A 1 253 ? 21.466 26.280 -2.927 1.00 45.09 253 ASP A N 1
ATOM 1900 C CA . ASP A 1 253 ? 22.449 25.926 -3.975 1.00 45.09 253 ASP A CA 1
ATOM 1901 C C . ASP A 1 253 ? 22.614 27.000 -5.074 1.00 45.09 253 ASP A C 1
ATOM 1903 O O . ASP A 1 253 ? 23.162 26.740 -6.145 1.00 45.09 253 ASP A O 1
ATOM 1907 N N . HIS A 1 254 ? 22.170 28.234 -4.826 1.00 46.81 254 HIS A N 1
ATOM 1908 C CA . HIS A 1 254 ? 22.516 29.402 -5.647 1.00 46.81 254 HIS A CA 1
ATOM 1909 C C . HIS A 1 254 ? 23.143 30.489 -4.771 1.00 46.81 254 HIS A C 1
ATOM 1911 O O . HIS A 1 254 ? 22.605 31.576 -4.579 1.00 46.81 254 HIS A O 1
ATOM 1917 N N . ALA A 1 255 ? 24.324 30.194 -4.226 1.00 39.34 255 ALA A N 1
ATOM 1918 C CA . ALA A 1 255 ? 25.218 31.259 -3.802 1.00 39.34 255 ALA A CA 1
ATOM 1919 C C . ALA A 1 255 ? 25.683 32.008 -5.067 1.00 39.34 255 ALA A C 1
ATOM 1921 O O . ALA A 1 255 ? 26.286 31.377 -5.941 1.00 39.34 255 ALA A O 1
ATOM 1922 N N . PRO A 1 256 ? 25.439 33.325 -5.212 1.00 41.00 256 PRO A N 1
ATOM 1923 C CA . PRO A 1 256 ? 26.066 34.076 -6.286 1.00 41.00 256 PRO A CA 1
ATOM 1924 C C . PRO A 1 256 ? 27.582 33.974 -6.108 1.00 41.00 256 PRO A C 1
ATOM 1926 O O . PRO A 1 256 ? 28.105 34.169 -5.005 1.00 41.00 256 PRO A O 1
ATOM 1929 N N . ALA A 1 257 ? 28.281 33.633 -7.193 1.00 49.72 257 ALA A N 1
ATOM 1930 C CA . ALA A 1 257 ? 29.734 33.639 -7.254 1.00 49.72 257 ALA A CA 1
ATOM 1931 C C . ALA A 1 257 ? 30.257 34.931 -6.611 1.00 49.72 257 ALA A C 1
ATOM 1933 O O . ALA A 1 257 ? 29.957 36.035 -7.068 1.00 49.72 257 ALA A O 1
ATOM 1934 N N . ARG A 1 258 ? 31.002 34.790 -5.507 1.00 46.59 258 ARG A N 1
ATOM 1935 C CA . ARG A 1 258 ? 31.645 35.917 -4.831 1.00 46.59 258 ARG A CA 1
ATOM 1936 C C . ARG A 1 258 ? 32.534 36.629 -5.847 1.00 46.59 258 ARG A C 1
ATOM 1938 O O . ARG A 1 258 ? 33.542 36.075 -6.279 1.00 46.59 258 ARG A O 1
ATOM 1945 N N . ALA A 1 259 ? 32.146 37.847 -6.214 1.00 49.66 259 ALA A N 1
ATOM 1946 C CA . ALA A 1 259 ? 32.963 38.745 -7.009 1.00 49.66 259 ALA A CA 1
ATOM 1947 C C . ALA A 1 259 ? 34.342 38.903 -6.350 1.00 49.66 259 ALA A C 1
ATOM 1949 O O . ALA A 1 259 ? 34.454 39.089 -5.133 1.00 49.66 259 ALA A O 1
ATOM 1950 N N . GLY A 1 260 ? 35.385 38.772 -7.169 1.00 45.81 260 GLY A N 1
ATOM 1951 C CA . GLY A 1 260 ? 36.777 38.855 -6.757 1.00 45.81 260 GLY A CA 1
ATOM 1952 C C . GLY A 1 260 ? 37.076 40.144 -5.997 1.00 45.81 260 GLY A C 1
ATOM 1953 O O . GLY A 1 260 ? 36.665 41.239 -6.376 1.00 45.81 260 GLY A O 1
ATOM 1954 N N . ARG A 1 261 ? 37.815 39.996 -4.902 1.00 54.28 261 ARG A N 1
ATOM 1955 C CA . ARG A 1 261 ? 38.382 41.101 -4.130 1.00 54.28 261 ARG A CA 1
ATOM 1956 C C . ARG A 1 261 ? 39.413 41.825 -5.015 1.00 54.28 261 ARG A C 1
ATOM 1958 O O . ARG A 1 261 ? 40.316 41.145 -5.504 1.00 54.28 261 ARG A O 1
ATOM 1965 N N . PRO A 1 262 ? 39.348 43.152 -5.220 1.00 55.81 262 PRO A N 1
ATOM 1966 C CA . PRO A 1 262 ? 40.409 43.846 -5.936 1.00 55.81 262 PRO A CA 1
ATOM 1967 C C . PRO A 1 262 ? 41.683 43.882 -5.081 1.00 55.81 262 PRO A C 1
ATOM 1969 O O . PRO A 1 262 ? 41.635 44.085 -3.863 1.00 55.81 262 PRO A O 1
ATOM 1972 N N . ALA A 1 263 ? 42.820 43.647 -5.736 1.00 55.59 263 ALA A N 1
ATOM 1973 C CA . ALA A 1 263 ? 44.148 43.757 -5.149 1.00 55.59 263 ALA A CA 1
ATOM 1974 C C . ALA A 1 263 ? 44.386 45.185 -4.630 1.00 55.59 263 ALA A C 1
ATOM 1976 O O . ALA A 1 263 ? 44.065 46.164 -5.303 1.00 55.59 263 ALA A O 1
ATOM 1977 N N . ARG A 1 264 ? 44.946 45.299 -3.422 1.00 52.47 264 ARG A N 1
ATOM 1978 C CA . ARG A 1 264 ? 45.427 46.577 -2.882 1.00 52.47 264 ARG A CA 1
ATOM 1979 C C . ARG A 1 264 ? 46.719 46.971 -3.609 1.00 52.47 264 ARG A C 1
ATOM 1981 O O . ARG A 1 264 ? 47.593 46.108 -3.703 1.00 52.47 264 ARG A O 1
ATOM 1988 N N . PRO A 1 265 ? 46.884 48.221 -4.070 1.00 62.34 265 PRO A N 1
ATOM 1989 C CA . PRO A 1 265 ? 48.202 48.719 -4.429 1.00 62.34 265 PRO A CA 1
ATOM 1990 C C . PRO A 1 265 ? 48.979 49.091 -3.155 1.00 62.34 265 PRO A C 1
ATOM 1992 O O . PRO A 1 265 ? 48.374 49.440 -2.135 1.00 62.34 265 PRO A O 1
ATOM 1995 N N . GLY A 1 266 ? 50.302 48.923 -3.227 1.00 56.66 266 GLY A N 1
ATOM 1996 C CA . GLY A 1 266 ? 51.264 49.352 -2.209 1.00 56.66 266 GLY A CA 1
ATOM 1997 C C . GLY A 1 266 ? 51.572 50.840 -2.258 1.00 56.66 266 GLY A C 1
ATOM 1998 O O . GLY A 1 266 ? 51.082 51.520 -3.187 1.00 56.66 266 GLY A O 1
#

pLDDT: mean 81.45, std 23.3, range [27.81, 98.69]

Secondary structure (DSSP, 8-state):
---------------------------------------TT-B--S--STTS--EEEEEESHHHHHHHHHHS-TTTEEEEEE-SSPP--SS--HHHHHTSTTHHHHHHHH-S-SGGG--GGG-S-SEEEEE--SSHHHHHHHHHHHHHHHHH-HHHHHTT-EEEE---SEEEEETTEEEEESSHHHHHHHHHHHHHHT-EEEE--SGGGS-HHHHIIIII-TTT--EEE--HHHHHHHHHHHHHH-TTSS-SS-----PPPPPPP-

Foldseek 3Di:
DDDDDDDDDDDDDDDDDDDDDDDDDDPDDPPPPDDPLPLVAKLAAQAWAPPRQAEEEEEEDPLLQVLLVVQADSNHYMYGYDYDQDDQCLPDDPVCQCPGSRNVSVCSQQQQDKAVSGHNNRGGHQAYEYEFFQDPRRVNSSLSVVSRCLHIVQVCQASQRYKYWQQFQWWKAAPNDIDTHRHPVSLVVRVVVCVVRVIDIGGGGGSSSDDSVSSNQAGHPPVRHDMDGHHSVNSVVVVVVVVVVPPDPPDPPDDDDPDDDDDDDD

Radius of gyration: 25.34 Å; Cα contacts (8 Å, |Δi|>4): 403; chains: 1; bounding box: 75×94×69 Å

Solvent-accessible surface area (backbone atoms only — not comparable to full-atom values): 15631 Å² total; per-residue (Å²): 134,91,81,89,83,84,85,91,86,88,78,90,81,88,83,90,85,89,80,90,81,85,88,82,90,79,87,74,76,81,77,74,80,81,68,84,81,75,44,92,64,57,48,68,35,76,44,63,28,73,87,63,70,7,32,37,35,41,21,55,30,65,66,30,31,52,53,48,64,74,57,48,55,52,54,35,37,19,42,36,48,35,73,76,81,59,70,72,41,87,83,52,51,73,66,60,43,52,73,27,90,45,53,23,46,47,44,61,66,35,54,22,55,56,48,94,58,41,39,58,86,50,20,34,40,51,31,37,35,41,38,41,30,60,41,76,65,26,50,49,39,48,50,30,53,50,42,35,35,58,69,35,37,40,56,35,24,71,70,58,27,31,28,38,40,52,42,56,30,25,41,33,37,42,93,85,45,82,45,78,16,69,38,73,70,50,41,55,52,50,47,54,53,18,72,76,63,80,31,51,75,47,76,40,85,30,63,67,72,47,55,70,66,58,41,26,45,39,60,61,38,88,89,63,30,47,73,44,75,42,44,57,66,57,55,51,52,52,51,50,52,56,57,61,75,47,86,74,83,76,80,86,88,71,73,75,80,78,76,79,81,80,82,81,81,132